Protein AF-A0A842YDP6-F1 (afdb_monomer)

Structure (mmCIF, N/CA/C/O backbone):
data_AF-A0A842YDP6-F1
#
_entry.id   AF-A0A842YDP6-F1
#
loop_
_atom_site.group_PDB
_atom_site.id
_atom_site.type_symbol
_atom_site.label_atom_id
_atom_site.label_alt_id
_atom_site.label_comp_id
_atom_site.label_asym_id
_atom_site.label_entity_id
_atom_site.label_seq_id
_atom_site.pdbx_PDB_ins_code
_atom_site.Cartn_x
_atom_site.Cartn_y
_atom_site.Cartn_z
_atom_site.occupancy
_atom_site.B_iso_or_equiv
_atom_site.auth_seq_id
_atom_site.auth_comp_id
_atom_site.auth_asym_id
_atom_site.auth_atom_id
_atom_site.pdbx_PDB_model_num
ATOM 1 N N . MET A 1 1 ? 10.412 18.719 -19.543 1.00 48.16 1 MET A N 1
ATOM 2 C CA . MET A 1 1 ? 9.881 17.455 -18.973 1.00 48.16 1 MET A CA 1
ATOM 3 C C . MET A 1 1 ? 9.733 16.463 -20.121 1.00 48.16 1 MET A C 1
ATOM 5 O O . MET A 1 1 ? 9.255 16.895 -21.157 1.00 48.16 1 MET A O 1
ATOM 9 N N . SER A 1 2 ? 10.177 15.206 -20.003 1.00 48.78 2 SER A N 1
ATOM 10 C CA . SER A 1 2 ? 10.096 14.240 -21.117 1.00 48.78 2 SER A CA 1
ATOM 11 C C . SER A 1 2 ? 8.653 13.786 -21.398 1.00 48.78 2 SER A C 1
ATOM 13 O O . SER A 1 2 ? 7.854 13.676 -20.469 1.00 48.78 2 SER A O 1
ATOM 15 N N . VAL A 1 3 ? 8.336 13.514 -22.668 1.00 51.34 3 VAL A N 1
ATOM 16 C CA . VAL A 1 3 ? 6.990 13.150 -23.165 1.00 51.34 3 VAL A CA 1
ATOM 17 C C . VAL A 1 3 ? 6.430 11.894 -22.473 1.00 51.34 3 VAL A C 1
ATOM 19 O O . VAL A 1 3 ? 5.307 11.921 -21.978 1.00 51.34 3 VAL A O 1
ATOM 22 N N . GLN A 1 4 ? 7.249 10.852 -22.285 1.00 54.50 4 GLN A N 1
ATOM 23 C CA . GLN A 1 4 ? 6.875 9.628 -21.547 1.00 54.50 4 GLN A CA 1
ATOM 24 C C . GLN A 1 4 ? 6.382 9.901 -20.116 1.00 54.50 4 GLN A C 1
ATOM 26 O O . GLN A 1 4 ? 5.479 9.238 -19.617 1.00 54.50 4 GLN A O 1
ATOM 31 N N . ASN A 1 5 ? 6.940 10.909 -19.441 1.00 57.28 5 ASN A N 1
ATOM 32 C CA . ASN A 1 5 ? 6.540 11.244 -18.074 1.00 57.28 5 ASN A CA 1
ATOM 33 C C . ASN A 1 5 ? 5.178 11.958 -18.005 1.00 57.28 5 ASN A C 1
ATOM 35 O O . ASN A 1 5 ? 4.548 11.972 -16.944 1.00 57.28 5 ASN A O 1
ATOM 39 N N . GLN A 1 6 ? 4.737 12.585 -19.099 1.00 62.81 6 GLN A N 1
ATOM 40 C CA . GLN A 1 6 ? 3.421 13.218 -19.186 1.00 62.81 6 GLN A CA 1
ATOM 41 C C . GLN A 1 6 ? 2.333 12.165 -19.412 1.00 62.81 6 GLN A C 1
ATOM 43 O O . GLN A 1 6 ? 1.339 12.180 -18.692 1.00 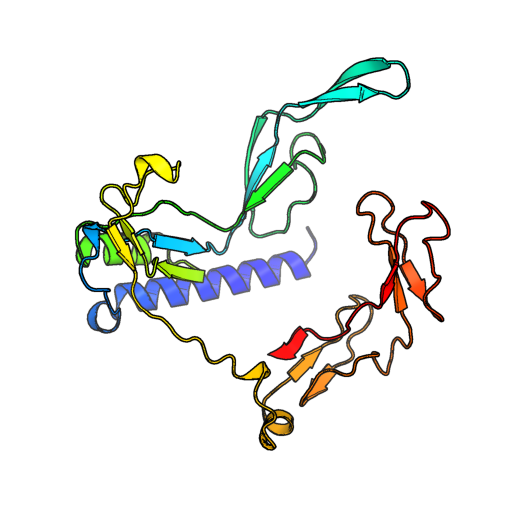62.81 6 GLN A O 1
ATOM 48 N N . GLU A 1 7 ? 2.566 11.199 -20.303 1.00 71.62 7 GLU A N 1
ATOM 49 C CA . GLU A 1 7 ? 1.623 10.108 -20.587 1.00 71.62 7 GLU A CA 1
ATOM 50 C C . GLU A 1 7 ? 1.310 9.261 -19.347 1.00 71.62 7 GLU A C 1
ATOM 52 O O . GLU A 1 7 ? 0.139 9.064 -19.021 1.00 71.62 7 GLU A O 1
ATOM 57 N N . THR A 1 8 ? 2.326 8.841 -18.585 1.00 75.06 8 THR A N 1
ATOM 58 C CA . THR A 1 8 ? 2.121 8.067 -17.347 1.00 75.06 8 THR A CA 1
ATOM 59 C C . THR A 1 8 ? 1.300 8.842 -16.317 1.00 75.06 8 THR A C 1
ATOM 61 O O . THR A 1 8 ? 0.393 8.291 -15.693 1.00 75.06 8 THR A O 1
ATOM 64 N N . THR A 1 9 ? 1.566 10.145 -16.168 1.00 80.25 9 THR A N 1
ATOM 65 C CA . THR A 1 9 ? 0.805 11.005 -15.249 1.00 80.25 9 THR A CA 1
ATOM 66 C C . THR A 1 9 ? -0.653 11.118 -15.700 1.00 80.2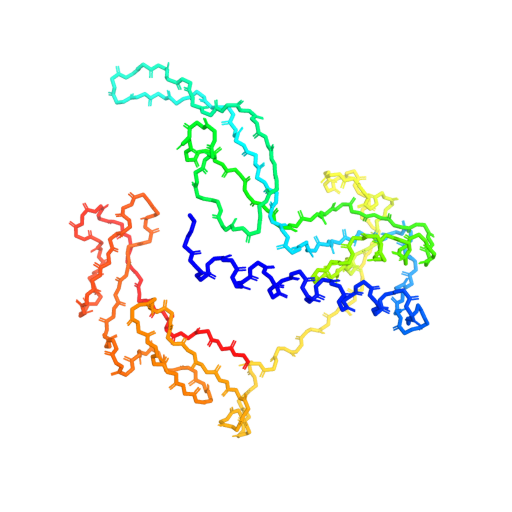5 9 THR A C 1
ATOM 68 O O . THR A 1 9 ? -1.563 11.009 -14.880 1.00 80.25 9 THR A O 1
ATOM 71 N N . THR A 1 10 ? -0.901 11.277 -17.002 1.00 84.69 10 THR A N 1
ATOM 72 C CA . THR A 1 10 ? -2.255 11.313 -17.566 1.00 84.69 10 THR A CA 1
ATOM 73 C C . THR A 1 10 ? -3.002 9.998 -17.341 1.00 84.69 10 THR A C 1
ATOM 75 O O . THR A 1 10 ? -4.170 10.028 -16.954 1.00 84.69 10 THR A O 1
ATOM 78 N N . THR A 1 11 ? -2.348 8.851 -17.530 1.00 88.00 11 THR A N 1
ATOM 79 C CA . THR A 1 11 ? -2.942 7.532 -17.265 1.00 88.00 11 THR A CA 1
ATOM 80 C C . THR A 1 11 ? -3.309 7.369 -15.793 1.00 88.00 11 THR A C 1
ATOM 82 O O . THR A 1 11 ? -4.444 7.006 -15.492 1.00 88.00 11 THR A O 1
ATOM 85 N N . ILE A 1 12 ? -2.408 7.724 -14.871 1.00 88.88 12 ILE A N 1
ATOM 86 C CA . ILE A 1 12 ? -2.679 7.695 -13.425 1.00 88.88 12 ILE A CA 1
ATOM 87 C C . ILE A 1 12 ? -3.887 8.572 -13.071 1.00 88.88 12 ILE A C 1
AT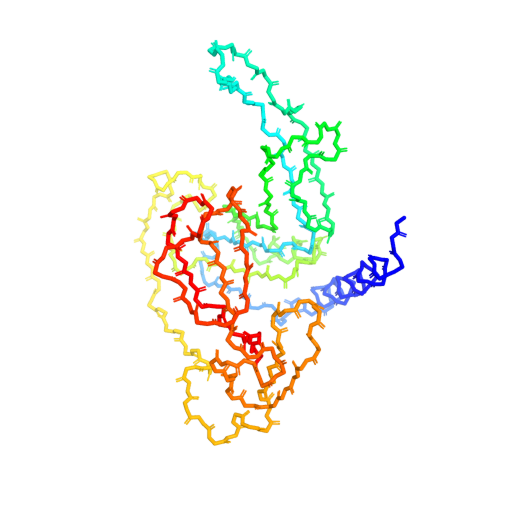OM 89 O O . ILE A 1 12 ? -4.760 8.148 -12.317 1.00 88.88 12 ILE A O 1
ATOM 93 N N . MET A 1 13 ? -3.985 9.775 -13.641 1.00 90.00 13 MET A N 1
ATOM 94 C CA . MET A 1 13 ? -5.127 10.661 -13.394 1.00 90.00 13 MET A CA 1
ATOM 95 C C . MET A 1 13 ? -6.441 10.074 -13.916 1.00 90.00 13 MET A C 1
ATOM 97 O O . MET A 1 13 ? -7.457 10.157 -13.230 1.00 90.00 13 MET A O 1
ATOM 101 N N . LYS A 1 14 ? -6.430 9.442 -15.098 1.00 93.75 14 LYS A N 1
ATOM 102 C CA . LYS A 1 14 ? -7.604 8.737 -15.632 1.00 93.75 14 LYS A CA 1
ATOM 103 C C . LY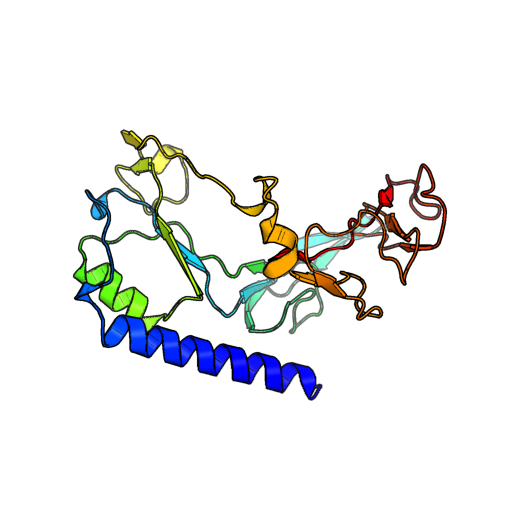S A 1 14 ? -8.027 7.591 -14.713 1.00 93.75 14 LYS A C 1
ATOM 105 O O . LYS A 1 14 ? -9.204 7.501 -14.379 1.00 93.75 14 LYS A O 1
ATOM 110 N N . LEU A 1 15 ? -7.085 6.763 -14.261 1.00 94.56 15 LEU A N 1
ATOM 111 C CA . LEU A 1 15 ? -7.365 5.673 -13.321 1.00 94.56 15 LEU A CA 1
ATOM 112 C C . LEU A 1 15 ? -7.933 6.202 -12.001 1.00 94.56 15 LEU A C 1
ATOM 114 O O . LEU A 1 15 ? -8.958 5.716 -11.532 1.00 94.56 15 LEU A O 1
ATOM 118 N N . ARG A 1 16 ? -7.348 7.267 -11.448 1.00 94.69 16 ARG A N 1
ATOM 119 C CA . ARG A 1 16 ? -7.864 7.913 -10.238 1.00 94.69 16 ARG A CA 1
ATOM 120 C C . ARG A 1 16 ? -9.299 8.421 -10.411 1.00 94.69 16 ARG A C 1
ATOM 122 O O . ARG A 1 16 ? -10.102 8.273 -9.494 1.00 94.69 16 ARG A O 1
ATOM 129 N N . LEU A 1 17 ? -9.642 8.986 -11.571 1.00 95.31 17 LEU A N 1
ATOM 130 C CA . LEU A 1 17 ? -11.018 9.393 -11.884 1.00 95.31 17 LEU A CA 1
ATOM 131 C C . LEU A 1 17 ? -11.970 8.192 -11.960 1.00 95.31 17 LEU A C 1
ATOM 133 O O . LEU A 1 17 ? -13.085 8.272 -11.448 1.00 95.31 17 LEU A O 1
ATOM 137 N N . LEU A 1 18 ? -11.532 7.073 -12.545 1.00 96.75 18 LEU A N 1
ATOM 138 C CA . LEU A 1 18 ? -12.315 5.833 -12.560 1.00 96.75 18 LEU A CA 1
ATOM 139 C C . LEU A 1 18 ? -12.565 5.310 -11.139 1.00 96.75 18 LEU A C 1
ATOM 141 O O . LEU A 1 18 ? -13.691 4.945 -10.816 1.00 96.75 18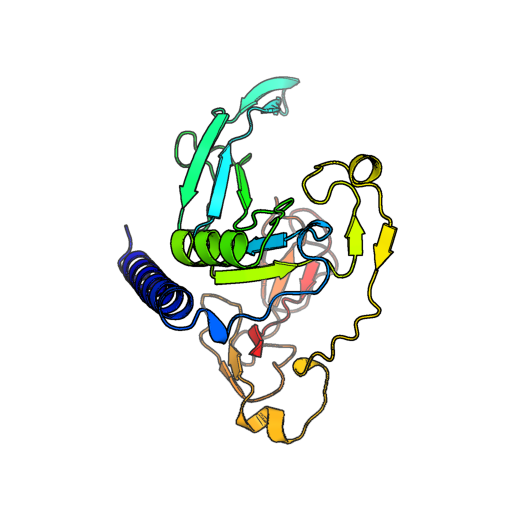 LEU A O 1
ATOM 145 N N . PHE A 1 19 ? -11.555 5.348 -10.267 1.00 96.94 19 PHE A N 1
ATOM 146 C CA . PHE A 1 19 ? -11.690 4.941 -8.866 1.00 96.94 19 PHE A CA 1
ATOM 147 C C . PHE A 1 19 ? -12.608 5.886 -8.086 1.00 96.94 19 PHE A C 1
ATOM 149 O O . PHE A 1 19 ? -13.448 5.431 -7.314 1.00 96.94 19 PHE A O 1
ATOM 156 N N . HIS A 1 20 ? -12.501 7.197 -8.314 1.00 96.50 20 HIS A N 1
ATOM 157 C CA . HIS A 1 20 ? -13.415 8.178 -7.728 1.00 96.50 20 HIS A CA 1
ATOM 158 C C . HIS A 1 20 ? -14.868 7.872 -8.105 1.00 96.50 20 HIS A C 1
ATOM 160 O O . HIS A 1 20 ? -15.731 7.796 -7.230 1.00 96.50 20 HIS A O 1
ATOM 166 N N . LYS A 1 21 ? -15.119 7.631 -9.398 1.00 97.12 21 LYS A N 1
ATOM 167 C CA . LYS A 1 21 ? -16.433 7.235 -9.907 1.00 97.12 21 LYS A CA 1
ATOM 168 C C . LYS A 1 21 ? -16.912 5.940 -9.250 1.00 97.12 21 LYS A C 1
ATOM 170 O O . LYS A 1 21 ? -18.036 5.893 -8.764 1.00 97.12 21 LYS A O 1
ATOM 175 N N . TYR A 1 22 ? -16.047 4.928 -9.161 1.00 96.88 22 TYR A N 1
ATOM 176 C CA . TYR A 1 22 ? -16.364 3.657 -8.513 1.00 96.88 22 TYR A CA 1
ATOM 177 C C . TYR A 1 22 ? -16.824 3.844 -7.060 1.00 96.88 22 TYR A C 1
ATOM 179 O O . TYR A 1 22 ? -17.928 3.417 -6.724 1.00 96.88 22 TYR A O 1
ATOM 187 N N . TYR A 1 23 ? -16.035 4.535 -6.228 1.00 96.12 23 TYR A N 1
ATOM 188 C CA . TYR A 1 23 ? -16.380 4.772 -4.821 1.00 96.12 23 TYR A CA 1
ATOM 189 C C . TYR A 1 23 ? -17.639 5.635 -4.647 1.00 96.12 23 TYR A C 1
ATOM 191 O O . TYR A 1 23 ? -18.393 5.418 -3.699 1.00 96.12 23 TYR A O 1
ATOM 199 N N . SER A 1 24 ? -17.885 6.583 -5.557 1.00 95.69 24 SER A N 1
ATOM 200 C CA . SER A 1 24 ? -19.062 7.457 -5.510 1.00 95.69 24 SER A CA 1
ATOM 201 C C . SER A 1 24 ? -20.349 6.747 -5.935 1.00 95.69 24 SER A C 1
ATOM 203 O O . SER A 1 24 ? -21.399 6.971 -5.336 1.00 95.69 24 SER A O 1
ATOM 205 N N . GLU A 1 25 ? -20.298 5.932 -6.989 1.00 97.31 25 GLU A N 1
ATOM 206 C CA . GLU A 1 25 ? -21.488 5.331 -7.604 1.00 97.31 25 GLU A CA 1
ATOM 207 C C . GLU A 1 25 ? -21.828 3.953 -7.025 1.00 97.31 25 GLU A C 1
ATOM 209 O O . GLU A 1 25 ? -22.982 3.532 -7.084 1.00 97.31 25 GLU A O 1
ATOM 214 N N . ASN A 1 26 ? -20.858 3.265 -6.411 1.00 96.62 26 ASN A N 1
ATOM 215 C CA . ASN A 1 26 ? -21.025 1.902 -5.899 1.00 96.62 26 ASN A CA 1
ATOM 216 C C . ASN A 1 26 ? -20.784 1.780 -4.377 1.00 96.62 26 ASN A C 1
ATOM 218 O O . ASN A 1 26 ? -20.144 0.834 -3.928 1.00 96.62 26 ASN A O 1
ATOM 222 N N . PRO A 1 27 ? -21.323 2.661 -3.510 1.00 93.75 27 PRO A N 1
ATOM 223 C CA . PRO A 1 27 ? -21.050 2.607 -2.066 1.00 93.75 27 PRO A CA 1
ATOM 224 C C . PRO A 1 27 ? -21.540 1.311 -1.394 1.00 93.75 27 PRO A C 1
ATOM 226 O O . PRO A 1 27 ? -21.076 0.936 -0.313 1.00 93.75 27 PRO A O 1
ATOM 229 N N . LYS A 1 28 ? -22.497 0.616 -2.022 1.00 94.00 28 LYS A N 1
ATOM 230 C CA . LYS A 1 28 ? -23.027 -0.662 -1.537 1.00 94.00 28 LYS A CA 1
ATOM 231 C C . LYS A 1 28 ? -22.075 -1.836 -1.781 1.00 94.00 28 LYS A C 1
ATOM 233 O O . LYS A 1 28 ? -22.138 -2.775 -0.999 1.00 94.00 28 LYS A O 1
ATOM 238 N N . SER A 1 29 ? -21.210 -1.779 -2.800 1.00 93.75 29 SER A N 1
ATOM 239 C CA . SER A 1 29 ? -20.235 -2.846 -3.081 1.00 93.75 29 SER A CA 1
ATOM 240 C C . SER A 1 29 ? -18.996 -2.771 -2.190 1.00 93.75 29 SER A C 1
ATOM 242 O O . SER A 1 29 ? -18.232 -3.728 -2.132 1.00 93.75 29 SER A O 1
ATOM 244 N N . ILE A 1 30 ? -18.786 -1.648 -1.496 1.00 93.75 30 ILE A N 1
ATOM 245 C CA . ILE A 1 30 ? -17.680 -1.502 -0.552 1.00 93.75 30 ILE A CA 1
ATOM 246 C C . ILE A 1 30 ? -18.015 -2.262 0.728 1.00 93.75 30 ILE A C 1
ATOM 248 O O . ILE A 1 30 ? -18.896 -1.856 1.505 1.00 93.75 30 ILE A O 1
ATOM 252 N N . ASP A 1 31 ? -17.292 -3.360 0.921 1.00 93.31 31 ASP A N 1
ATOM 253 C CA . ASP A 1 31 ? -17.316 -4.121 2.157 1.00 93.31 31 ASP A CA 1
ATOM 254 C C . ASP A 1 31 ? -16.652 -3.333 3.292 1.00 93.31 31 ASP A C 1
ATOM 256 O O . ASP A 1 31 ? -15.736 -2.532 3.081 1.00 93.31 31 ASP A O 1
ATOM 260 N N . VAL A 1 32 ? -17.166 -3.521 4.503 1.00 93.94 32 VAL A N 1
ATOM 261 C CA . VAL A 1 32 ? -16.681 -2.835 5.696 1.00 93.94 32 VAL A CA 1
ATOM 262 C C . VAL A 1 32 ? -16.427 -3.867 6.776 1.00 93.94 32 VAL A C 1
ATOM 264 O O . VAL A 1 32 ? -17.363 -4.565 7.171 1.00 93.94 32 VAL A O 1
ATOM 267 N N . PRO A 1 33 ? -15.198 -3.932 7.312 1.00 94.75 33 PRO A N 1
ATOM 268 C CA . PRO A 1 33 ? -14.881 -4.930 8.309 1.00 94.75 33 PRO A CA 1
ATOM 269 C C . PRO A 1 33 ? -15.693 -4.701 9.584 1.00 94.75 33 PRO A C 1
ATOM 271 O O . PRO A 1 33 ? -15.993 -3.566 9.979 1.00 94.75 33 PRO A O 1
ATOM 274 N N . GLN A 1 34 ? -15.995 -5.797 10.278 1.00 93.38 34 GLN A N 1
ATOM 275 C CA . GLN A 1 34 ? -16.592 -5.717 11.604 1.00 93.38 34 GLN A CA 1
ATOM 276 C C . GLN A 1 34 ? -15.693 -4.919 12.554 1.00 93.38 34 GLN A C 1
ATOM 278 O O . GLN A 1 34 ? -14.461 -4.942 12.446 1.00 93.38 34 GLN A O 1
ATOM 283 N N . GLN A 1 35 ? -16.329 -4.229 13.505 1.00 95.69 35 GLN A N 1
ATOM 284 C CA . GLN A 1 35 ? -15.655 -3.397 14.505 1.00 95.69 35 GLN A CA 1
ATOM 285 C C . GLN A 1 35 ? -14.728 -2.335 13.884 1.00 95.69 35 GLN A C 1
ATOM 287 O O . GLN A 1 35 ? -13.645 -2.076 14.401 1.00 95.69 35 GLN A O 1
ATOM 292 N N . ILE A 1 36 ? -15.161 -1.693 12.789 1.00 97.38 36 ILE A N 1
ATOM 293 C CA . ILE A 1 36 ? -14.387 -0.686 12.035 1.00 97.38 36 ILE A CA 1
ATOM 294 C C . ILE A 1 36 ? -13.657 0.346 12.918 1.00 97.38 36 ILE A C 1
ATOM 296 O O . ILE A 1 36 ? -12.512 0.694 12.641 1.00 97.38 36 ILE A O 1
ATOM 300 N N . HIS A 1 37 ? -14.284 0.778 14.015 1.00 97.75 37 HIS A N 1
ATOM 301 C CA . HIS A 1 37 ? -13.750 1.780 14.941 1.00 97.75 37 HIS A CA 1
ATOM 302 C C . HIS A 1 37 ? -12.524 1.320 15.744 1.00 97.75 37 HIS A C 1
ATOM 304 O O . HIS A 1 37 ? -11.845 2.162 16.322 1.00 97.75 37 HIS A O 1
ATOM 310 N N . THR A 1 38 ? -12.230 0.020 15.763 1.00 98.06 38 THR A N 1
ATOM 311 C CA . THR A 1 38 ? -11.058 -0.575 16.431 1.00 98.06 38 THR A CA 1
ATOM 312 C C . THR A 1 38 ? -9.945 -0.950 15.450 1.00 98.06 38 THR A C 1
ATOM 314 O O . THR A 1 38 ? -8.912 -1.476 15.856 1.00 98.06 38 THR A O 1
ATOM 317 N N . ARG A 1 39 ? -10.126 -0.703 14.146 1.00 98.00 39 ARG A N 1
ATOM 318 C CA . ARG A 1 39 ? -9.165 -1.116 13.116 1.00 98.00 39 ARG A CA 1
ATOM 319 C C . ARG A 1 39 ? -8.310 0.037 12.629 1.00 98.00 39 ARG A C 1
ATOM 321 O O . ARG A 1 39 ? -8.803 1.137 12.379 1.00 98.00 39 ARG A O 1
ATOM 328 N N . GLU A 1 40 ? -7.025 -0.246 12.440 1.00 98.25 40 GLU A N 1
ATOM 329 C CA . GLU A 1 40 ? -6.133 0.639 11.698 1.00 98.25 40 GLU A CA 1
ATOM 330 C C . GLU A 1 40 ? -6.380 0.437 10.205 1.00 98.25 40 GLU A C 1
ATOM 332 O O . GLU A 1 40 ? -6.387 -0.689 9.717 1.00 98.25 40 GLU A O 1
ATOM 337 N N . PHE A 1 41 ? -6.505 1.528 9.464 1.00 98.31 41 PHE A N 1
ATOM 338 C CA . PHE A 1 41 ? -6.501 1.528 8.011 1.00 98.31 41 PHE A CA 1
ATOM 339 C C . PHE A 1 41 ? -5.181 2.080 7.477 1.00 98.31 41 PHE A C 1
ATOM 341 O O . PHE A 1 41 ? -4.580 3.006 8.038 1.00 98.31 41 PHE A O 1
ATOM 348 N N . ALA A 1 42 ? -4.759 1.526 6.347 1.00 97.94 42 ALA A N 1
ATOM 349 C CA . ALA A 1 42 ? -3.660 2.032 5.547 1.00 97.94 42 ALA A CA 1
ATOM 350 C C . ALA A 1 42 ? -4.151 2.300 4.126 1.00 97.94 42 ALA A C 1
ATOM 352 O O . ALA A 1 42 ? -4.888 1.513 3.537 1.00 97.94 42 ALA A O 1
ATOM 353 N N . ILE A 1 43 ? -3.744 3.436 3.576 1.00 96.81 43 ILE A N 1
ATOM 354 C CA . ILE A 1 43 ? -4.112 3.868 2.235 1.00 96.81 43 ILE A CA 1
ATOM 355 C C . ILE A 1 43 ? -2.843 4.101 1.433 1.00 96.81 43 ILE A C 1
ATOM 357 O O . ILE A 1 43 ? -1.942 4.812 1.882 1.00 96.81 43 ILE A O 1
ATOM 361 N N . GLN A 1 44 ? -2.809 3.557 0.222 1.00 96.94 44 GLN A N 1
ATOM 362 C CA . GLN A 1 44 ? -1.802 3.888 -0.770 1.00 96.94 44 GLN A CA 1
ATOM 363 C C . GLN A 1 44 ? -2.380 4.905 -1.759 1.00 96.94 44 GLN A C 1
ATOM 365 O O . GLN A 1 44 ? -3.373 4.645 -2.443 1.00 96.94 44 GLN A O 1
ATOM 370 N N . ALA A 1 45 ? -1.775 6.087 -1.819 1.00 93.88 45 ALA A N 1
ATOM 371 C CA . ALA A 1 45 ? -2.115 7.116 -2.792 1.00 93.88 45 ALA A CA 1
ATOM 372 C C . ALA A 1 45 ? -1.422 6.862 -4.141 1.00 93.88 45 ALA A C 1
ATOM 374 O O . ALA A 1 45 ? -0.410 6.167 -4.213 1.00 93.88 45 ALA A O 1
ATOM 375 N N . TRP A 1 46 ? -1.954 7.476 -5.199 1.00 93.62 46 TRP A N 1
ATOM 376 C CA . TRP A 1 46 ? -1.343 7.474 -6.532 1.00 93.62 46 TRP A CA 1
ATOM 377 C C . TRP A 1 46 ? -0.064 8.314 -6.578 1.00 93.62 46 TRP A C 1
ATOM 379 O O . TRP A 1 46 ? 0.898 7.967 -7.258 1.00 93.62 46 TRP A O 1
ATOM 389 N N . GLU A 1 47 ? -0.052 9.434 -5.853 1.00 92.69 47 GLU A N 1
ATOM 390 C CA . GLU A 1 47 ? 1.128 10.268 -5.677 1.00 92.69 47 GLU A CA 1
ATOM 391 C C . GLU A 1 47 ? 1.925 9.906 -4.416 1.00 92.69 47 GLU A C 1
ATOM 393 O O . GLU A 1 47 ? 1.377 9.561 -3.369 1.00 92.69 47 GLU A O 1
ATOM 398 N N . SER A 1 48 ? 3.245 10.054 -4.494 1.00 92.62 48 SER A N 1
ATOM 399 C CA . SER A 1 48 ? 4.135 9.949 -3.343 1.00 92.62 48 SER A CA 1
ATOM 400 C C . SER A 1 48 ? 4.249 11.284 -2.615 1.00 92.62 48 SER A C 1
ATOM 402 O O . SER A 1 48 ? 4.426 12.332 -3.237 1.00 92.62 48 SER A O 1
ATOM 404 N N . ASN A 1 49 ? 4.222 11.245 -1.288 1.00 93.38 49 ASN A N 1
ATOM 405 C CA . ASN A 1 49 ? 4.636 12.357 -0.444 1.00 93.38 49 ASN A CA 1
ATOM 406 C C . ASN A 1 49 ? 6.150 12.287 -0.253 1.00 93.38 49 ASN A C 1
ATOM 408 O O . ASN A 1 49 ? 6.687 11.219 0.044 1.00 93.38 49 ASN A O 1
ATOM 412 N N . TRP A 1 50 ? 6.834 13.416 -0.388 1.00 94.81 50 TRP A N 1
ATOM 413 C CA . TRP A 1 50 ? 8.262 13.528 -0.126 1.00 94.81 50 TRP A CA 1
ATOM 414 C C . TRP A 1 50 ? 8.524 14.572 0.958 1.00 94.81 50 TRP A C 1
ATOM 416 O O . TRP A 1 50 ? 7.844 15.595 1.033 1.00 94.81 50 TRP A O 1
ATOM 426 N N . ARG A 1 51 ? 9.523 14.322 1.805 1.00 94.94 51 ARG A N 1
ATOM 427 C CA . ARG A 1 51 ? 10.011 15.264 2.819 1.00 94.94 51 ARG A CA 1
ATOM 428 C C . ARG A 1 51 ? 11.528 15.284 2.807 1.00 94.94 51 ARG A C 1
ATOM 430 O O . ARG A 1 51 ? 12.164 14.257 3.032 1.00 94.94 51 ARG A O 1
ATOM 437 N N . CYS A 1 52 ? 12.101 16.457 2.577 1.00 94.69 52 CYS A N 1
ATOM 438 C CA . CYS A 1 52 ? 13.534 16.673 2.665 1.00 94.69 52 CYS A CA 1
ATOM 439 C C . CYS A 1 52 ? 13.926 16.876 4.131 1.00 94.69 52 CYS A C 1
ATOM 441 O O . CYS A 1 52 ? 13.524 17.859 4.754 1.00 94.69 52 CYS A O 1
ATOM 443 N N . ARG A 1 53 ? 14.672 15.930 4.706 1.00 91.06 53 ARG A N 1
ATOM 444 C CA . ARG A 1 53 ? 15.094 15.998 6.108 1.00 91.06 53 ARG A CA 1
ATOM 445 C C . ARG A 1 53 ? 16.288 16.933 6.231 1.00 91.06 53 ARG A C 1
ATOM 447 O O . ARG A 1 53 ? 17.225 16.829 5.449 1.00 91.06 53 ARG A O 1
ATOM 454 N N . GLN A 1 54 ? 16.251 17.821 7.218 1.00 91.06 54 GLN A N 1
ATOM 455 C CA . GLN A 1 54 ? 17.432 18.585 7.606 1.00 91.06 54 GLN A CA 1
ATOM 456 C C . GLN A 1 54 ? 18.334 17.675 8.433 1.00 91.06 54 GLN A C 1
ATOM 458 O O . GLN A 1 54 ? 17.901 17.123 9.445 1.00 91.06 54 GLN A O 1
ATOM 463 N N . GLN A 1 55 ? 19.559 17.476 7.968 1.00 84.75 55 GLN A N 1
ATOM 464 C CA . GLN A 1 55 ? 20.543 16.617 8.608 1.00 84.75 55 GLN A CA 1
ATOM 465 C C . GLN A 1 55 ? 21.886 17.326 8.655 1.00 84.75 55 GLN A C 1
ATOM 467 O O . GLN A 1 55 ? 22.299 17.954 7.684 1.00 84.75 55 GLN A O 1
ATOM 472 N N . THR A 1 56 ? 22.583 17.185 9.774 1.00 83.94 56 THR A N 1
ATOM 473 C CA . THR A 1 56 ? 23.974 17.614 9.895 1.00 83.94 56 THR A CA 1
ATOM 474 C C . THR A 1 56 ? 24.852 16.406 9.615 1.00 83.94 56 THR A C 1
ATOM 476 O O . THR A 1 56 ? 24.842 15.452 10.390 1.00 83.94 56 THR A O 1
ATOM 479 N N . ILE A 1 57 ? 25.568 16.435 8.498 1.00 79.25 57 ILE A N 1
ATOM 480 C CA . ILE A 1 57 ? 26.513 15.397 8.085 1.00 79.25 57 ILE A CA 1
ATOM 481 C C . ILE A 1 57 ? 27.919 15.908 8.386 1.00 79.25 57 ILE A C 1
ATOM 483 O O . ILE A 1 57 ? 28.182 17.098 8.239 1.00 79.25 57 ILE A O 1
ATOM 487 N N . THR A 1 58 ? 28.818 15.036 8.819 1.00 81.12 58 THR A N 1
ATOM 488 C CA . THR A 1 58 ? 30.239 15.374 8.935 1.00 81.12 58 THR A CA 1
ATOM 489 C C . THR A 1 58 ? 30.932 14.990 7.630 1.00 81.12 58 THR A C 1
ATOM 491 O O . THR A 1 58 ? 30.757 13.859 7.181 1.00 81.12 58 THR A O 1
ATOM 494 N N . ASP A 1 59 ? 31.663 15.911 7.005 1.00 79.06 59 ASP A N 1
ATOM 495 C CA . ASP A 1 59 ? 32.475 15.608 5.823 1.00 79.06 59 ASP A CA 1
ATOM 496 C C . ASP A 1 59 ? 33.754 14.831 6.183 1.00 79.06 59 ASP A C 1
ATOM 498 O O . ASP A 1 59 ? 34.109 14.687 7.356 1.00 79.06 59 ASP A O 1
ATOM 502 N N . ASP A 1 60 ? 34.474 14.352 5.165 1.00 77.75 60 ASP A N 1
ATOM 503 C CA . ASP A 1 60 ? 35.729 13.602 5.330 1.00 77.75 60 ASP A CA 1
ATOM 504 C C . ASP A 1 60 ? 36.841 14.421 6.018 1.00 77.75 60 ASP A C 1
ATOM 506 O O . ASP A 1 60 ? 37.830 13.865 6.492 1.00 77.75 60 ASP A O 1
ATOM 510 N N . SER A 1 61 ? 36.679 15.747 6.091 1.00 82.94 61 SER A N 1
ATOM 511 C CA . SER A 1 61 ? 37.586 16.678 6.773 1.00 82.94 61 SER A CA 1
ATOM 512 C C . SER A 1 61 ? 37.162 16.977 8.219 1.00 82.94 61 SER A C 1
ATOM 514 O O . SER A 1 61 ? 37.836 17.741 8.909 1.00 82.94 61 SER A O 1
ATOM 516 N N . GLY A 1 62 ? 36.066 16.382 8.703 1.00 79.44 62 GLY A N 1
ATOM 517 C CA . GLY A 1 62 ? 35.537 16.587 10.050 1.00 79.44 62 GLY A CA 1
ATOM 518 C C . GLY A 1 62 ? 34.605 17.797 10.205 1.00 79.44 62 GLY A C 1
ATOM 519 O O . GLY A 1 62 ? 34.149 18.069 11.320 1.00 79.44 62 GLY A O 1
ATOM 520 N N . ASN A 1 63 ? 34.279 18.522 9.130 1.00 83.19 63 ASN A N 1
ATOM 521 C CA . ASN A 1 63 ? 33.380 19.672 9.186 1.00 83.19 63 ASN A CA 1
ATOM 522 C C . ASN A 1 63 ? 31.917 19.237 9.172 1.00 83.19 63 ASN A C 1
ATOM 524 O O . ASN A 1 63 ? 31.504 18.360 8.419 1.00 83.19 63 ASN A O 1
ATOM 528 N N . LYS A 1 64 ? 31.092 19.920 9.967 1.00 82.88 64 LYS A N 1
ATOM 529 C CA . LYS A 1 64 ? 29.643 19.707 9.994 1.00 82.88 64 LYS A CA 1
ATOM 530 C C . LYS A 1 64 ? 28.968 20.489 8.867 1.00 82.88 64 LYS A C 1
ATOM 532 O O . LYS A 1 64 ? 28.846 21.708 8.946 1.00 82.88 64 LYS A O 1
ATOM 537 N N . ILE A 1 65 ? 28.472 19.783 7.861 1.00 82.25 65 ILE A N 1
ATOM 538 C CA . ILE A 1 65 ? 27.679 20.316 6.754 1.00 82.25 65 ILE A CA 1
ATOM 539 C C . ILE A 1 65 ? 26.197 20.078 7.046 1.00 82.25 65 ILE A C 1
ATOM 541 O O . ILE A 1 65 ? 25.762 18.949 7.270 1.00 82.25 65 ILE A O 1
ATOM 545 N N . GLN A 1 66 ? 25.388 21.136 7.013 1.00 81.12 66 GLN A N 1
ATOM 546 C CA . GLN A 1 66 ? 23.935 20.976 7.000 1.00 81.12 66 GLN A CA 1
ATOM 547 C C . GLN A 1 66 ? 23.457 20.640 5.590 1.00 81.12 66 GLN A C 1
ATOM 549 O O . GLN A 1 66 ? 23.775 21.327 4.623 1.00 81.12 66 GLN A O 1
ATOM 554 N N . THR A 1 67 ? 22.653 19.592 5.480 1.00 83.50 67 THR A N 1
ATOM 555 C CA . THR A 1 67 ? 22.039 19.148 4.233 1.00 83.50 67 THR A CA 1
ATOM 556 C C . THR A 1 67 ? 20.527 19.069 4.385 1.00 83.50 67 THR A C 1
ATOM 558 O O . THR A 1 67 ? 19.999 18.809 5.466 1.00 83.50 67 THR A O 1
ATOM 561 N N . GLY A 1 68 ? 19.824 19.286 3.274 1.00 87.56 68 GLY A N 1
ATOM 562 C CA . GLY A 1 68 ? 18.366 19.274 3.220 1.00 87.56 68 GLY A CA 1
ATOM 563 C C . GLY A 1 68 ? 17.704 20.593 3.628 1.00 87.56 68 GLY A C 1
ATOM 564 O O . GLY A 1 68 ? 18.253 21.390 4.379 1.00 87.56 68 GLY A O 1
ATOM 565 N N . CYS A 1 69 ? 16.510 20.850 3.087 1.00 91.94 69 CYS A N 1
ATOM 566 C CA . CYS A 1 69 ? 15.821 22.141 3.206 1.00 91.94 69 CYS A CA 1
ATOM 567 C C . CYS A 1 69 ? 14.563 22.116 4.090 1.00 91.94 69 CYS A C 1
ATOM 569 O O . CYS A 1 69 ? 13.885 23.130 4.204 1.00 91.94 69 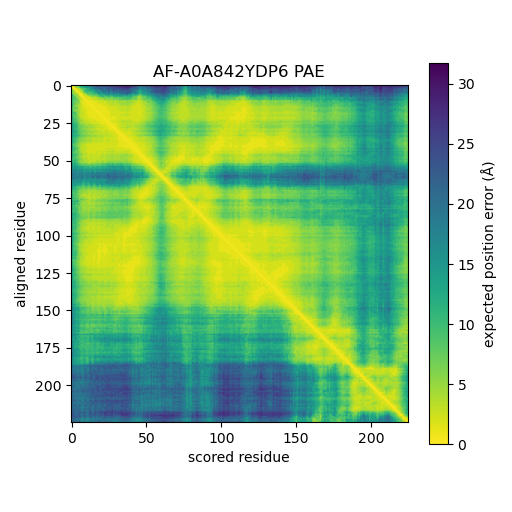CYS A O 1
ATOM 571 N N . GLY A 1 70 ? 14.189 20.965 4.659 1.00 92.19 70 GLY A N 1
ATOM 572 C CA . GLY A 1 70 ? 12.997 20.827 5.510 1.00 92.19 70 GLY A CA 1
ATOM 573 C C . GLY A 1 70 ? 11.661 20.808 4.756 1.00 92.19 70 GLY A C 1
ATOM 574 O O . GLY A 1 70 ? 10.628 20.485 5.342 1.00 92.19 70 GLY A O 1
ATOM 575 N N . GLN A 1 71 ? 11.666 21.126 3.460 1.00 94.06 71 GLN A N 1
ATOM 576 C CA . GLN A 1 71 ? 10.454 21.221 2.652 1.00 94.06 71 GLN A CA 1
ATOM 577 C C . GLN A 1 71 ? 9.853 19.845 2.351 1.00 94.06 71 GLN A C 1
ATOM 579 O O . GLN A 1 71 ? 10.523 18.809 2.402 1.00 94.06 71 GLN A O 1
ATOM 584 N N . SER A 1 72 ? 8.564 19.846 2.029 1.00 95.00 72 SER A N 1
ATOM 585 C CA . SER A 1 72 ? 7.811 18.649 1.671 1.00 95.00 72 SER A CA 1
ATOM 586 C C . SER A 1 72 ? 6.829 18.946 0.548 1.00 95.00 72 SER A C 1
ATOM 588 O O . SER A 1 72 ? 6.523 20.106 0.270 1.00 95.00 72 SER A O 1
ATOM 590 N N . GLY A 1 73 ? 6.341 17.898 -0.100 1.00 93.94 73 GLY A N 1
ATOM 591 C CA . GLY A 1 73 ? 5.370 18.023 -1.171 1.00 93.94 73 GLY A CA 1
ATOM 592 C C . GLY A 1 73 ? 4.883 16.673 -1.668 1.00 93.94 73 GLY A C 1
ATOM 593 O O . GLY A 1 73 ? 5.157 15.630 -1.075 1.00 93.94 73 GLY A O 1
ATOM 594 N N . LYS A 1 74 ? 4.157 16.708 -2.783 1.00 92.56 74 LYS A N 1
ATOM 595 C CA . LYS A 1 74 ? 3.621 15.535 -3.474 1.00 92.56 74 LYS A CA 1
ATOM 596 C C . LYS A 1 74 ? 4.214 15.420 -4.872 1.00 92.56 74 LYS A C 1
ATOM 598 O O . LYS A 1 74 ? 4.523 16.434 -5.494 1.00 92.56 74 LYS A O 1
ATOM 603 N N . SER A 1 75 ? 4.370 14.200 -5.368 1.00 91.19 75 SER A N 1
ATOM 604 C CA . SER A 1 75 ? 4.864 13.927 -6.716 1.00 91.19 75 SER A CA 1
ATOM 605 C C . SER A 1 75 ? 4.289 12.620 -7.253 1.00 91.19 75 SER A C 1
ATOM 607 O O . SER A 1 75 ? 4.316 11.600 -6.573 1.00 91.19 75 SER A O 1
ATOM 609 N N . PHE A 1 76 ? 3.826 12.634 -8.503 1.00 87.44 76 PHE A N 1
ATOM 610 C CA . PHE A 1 76 ? 3.495 11.414 -9.256 1.00 87.44 76 PHE A CA 1
ATOM 611 C C . PHE A 1 76 ? 4.742 10.697 -9.787 1.00 87.44 76 PHE A C 1
ATOM 613 O O . PHE A 1 76 ? 4.669 9.564 -10.246 1.00 87.44 76 PHE A O 1
ATOM 620 N N . LYS A 1 77 ? 5.897 11.366 -9.737 1.00 85.44 77 LYS A N 1
ATOM 621 C CA . LYS A 1 77 ? 7.190 10.825 -10.155 1.00 85.44 77 LYS A CA 1
ATOM 622 C C . LYS A 1 77 ? 7.970 10.348 -8.943 1.00 85.44 77 LYS A C 1
ATOM 624 O O . LYS A 1 77 ? 7.892 10.977 -7.884 1.00 85.44 77 LYS A O 1
ATOM 629 N N . SER A 1 78 ? 8.772 9.307 -9.139 1.00 82.81 78 SER A N 1
ATOM 630 C CA . SER A 1 78 ? 9.749 8.878 -8.141 1.00 82.81 78 SER A CA 1
ATOM 631 C C . SER A 1 78 ? 10.739 10.011 -7.858 1.00 82.81 78 SER A C 1
ATOM 633 O O . SER A 1 78 ? 11.266 10.632 -8.782 1.00 82.81 78 SER A O 1
ATOM 635 N N . ILE A 1 79 ? 10.947 10.306 -6.576 1.00 87.56 79 ILE A N 1
ATOM 636 C CA . ILE A 1 79 ? 11.846 11.356 -6.101 1.00 87.56 79 ILE A CA 1
ATOM 637 C C . ILE A 1 79 ? 13.041 10.676 -5.435 1.00 87.56 79 ILE A C 1
ATOM 639 O O . ILE A 1 79 ? 12.889 10.031 -4.404 1.00 87.56 79 ILE A O 1
ATOM 643 N N . THR A 1 80 ? 14.230 10.832 -6.010 1.00 87.69 80 THR A N 1
ATOM 644 C CA . THR A 1 80 ? 15.494 10.333 -5.433 1.00 87.69 80 THR A CA 1
ATOM 645 C C . THR A 1 80 ? 16.309 11.442 -4.764 1.00 87.69 80 THR A C 1
ATOM 647 O O . THR A 1 80 ? 17.197 11.169 -3.961 1.00 87.69 80 THR A O 1
ATOM 650 N N . GLN A 1 81 ? 16.000 12.705 -5.071 1.00 91.88 81 GLN A N 1
ATOM 651 C CA . GLN A 1 81 ? 16.643 13.902 -4.528 1.00 91.88 81 GLN A CA 1
ATOM 652 C C . GLN A 1 81 ? 15.609 15.004 -4.313 1.00 91.88 81 GLN A C 1
ATOM 654 O O . GLN A 1 81 ? 14.631 15.102 -5.053 1.00 91.88 81 GLN A O 1
ATOM 659 N N . CYS A 1 82 ? 15.827 15.860 -3.316 1.00 91.50 82 CYS A N 1
ATOM 660 C CA . CYS A 1 82 ? 14.947 16.990 -3.051 1.00 91.50 82 CYS A CA 1
ATOM 661 C C . CYS A 1 82 ? 14.867 17.918 -4.278 1.00 91.50 82 CYS A C 1
ATOM 663 O O . CYS A 1 82 ? 15.904 18.431 -4.701 1.00 91.50 82 CYS A O 1
ATOM 665 N N . PRO A 1 83 ? 13.669 18.225 -4.804 1.00 91.12 83 PRO A N 1
ATOM 666 C CA . PRO A 1 83 ? 13.530 19.086 -5.980 1.00 91.12 83 PRO A CA 1
ATOM 667 C C . PRO A 1 83 ? 13.984 20.533 -5.736 1.00 91.12 83 PRO A C 1
ATOM 669 O O . PRO A 1 83 ? 14.245 21.253 -6.692 1.00 91.12 83 PRO A O 1
ATOM 672 N N . ASN A 1 84 ? 14.097 20.952 -4.472 1.00 91.69 84 ASN A N 1
ATOM 673 C CA . ASN A 1 84 ? 14.395 22.338 -4.110 1.00 91.69 84 ASN A CA 1
ATOM 674 C C . ASN A 1 84 ? 15.854 22.572 -3.699 1.00 91.69 84 ASN A C 1
ATOM 676 O O . ASN A 1 84 ? 16.342 23.689 -3.821 1.00 91.69 84 ASN A O 1
ATOM 680 N N . CYS A 1 85 ? 16.560 21.549 -3.209 1.00 91.31 85 CYS A N 1
ATOM 681 C CA . CYS A 1 85 ? 17.957 21.690 -2.776 1.00 91.31 85 CYS A CA 1
ATOM 682 C C . CYS A 1 85 ? 18.878 20.542 -3.209 1.00 91.31 85 CYS A C 1
ATOM 684 O O . CYS A 1 85 ? 19.998 20.453 -2.718 1.00 91.31 85 CYS A O 1
ATOM 686 N N . ALA A 1 86 ? 18.399 19.630 -4.061 1.00 90.75 86 ALA A N 1
ATOM 687 C CA . ALA A 1 86 ? 19.114 18.448 -4.557 1.00 90.75 86 ALA A CA 1
ATOM 688 C C . ALA A 1 86 ? 19.626 17.465 -3.480 1.00 90.75 86 ALA A C 1
ATOM 690 O O . ALA A 1 86 ? 20.292 16.482 -3.799 1.00 90.75 86 ALA A O 1
ATOM 691 N N . SER A 1 87 ? 19.287 17.672 -2.201 1.00 89.25 87 SER A N 1
ATOM 692 C CA . SER A 1 87 ? 19.691 16.765 -1.124 1.00 89.25 87 SER A CA 1
ATOM 693 C C . SER A 1 87 ? 19.134 15.356 -1.342 1.00 89.25 87 SER A C 1
ATOM 695 O O . SER A 1 87 ? 17.929 15.183 -1.548 1.00 89.25 87 SER A O 1
ATOM 697 N N . LYS A 1 88 ? 20.004 14.347 -1.224 1.00 87.88 88 LYS A N 1
ATOM 698 C CA . LYS A 1 88 ? 19.642 12.920 -1.233 1.00 87.88 88 LYS A CA 1
ATOM 699 C C . LYS A 1 88 ? 18.917 12.476 0.047 1.00 87.88 88 LYS A C 1
ATOM 701 O O . LYS A 1 88 ? 18.317 11.409 0.063 1.00 87.88 88 LYS A O 1
ATOM 706 N N . ALA A 1 89 ? 18.903 13.298 1.103 1.00 86.38 89 ALA A N 1
ATOM 707 C CA . ALA A 1 89 ? 18.204 13.024 2.365 1.00 86.38 89 ALA A CA 1
ATOM 708 C C . ALA A 1 89 ? 16.679 13.247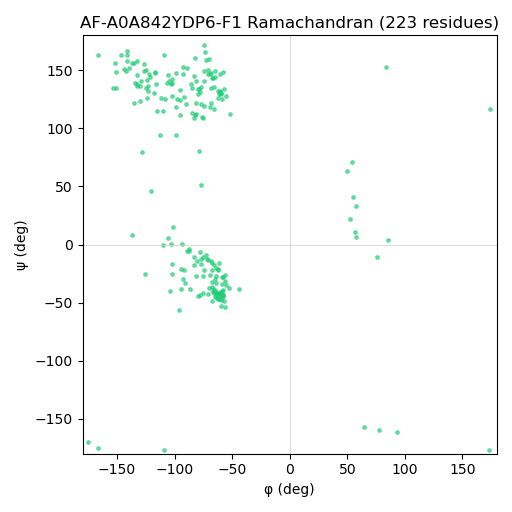 2.253 1.00 86.38 89 ALA A C 1
ATOM 710 O O . ALA A 1 89 ? 16.065 13.982 3.036 1.00 86.38 89 ALA A O 1
ATOM 711 N N . VAL A 1 90 ? 16.051 12.649 1.239 1.00 90.88 90 VAL A N 1
ATOM 712 C CA . VAL A 1 90 ? 14.611 12.734 0.990 1.00 90.88 90 VAL A CA 1
ATOM 713 C C . VAL A 1 90 ? 13.919 11.452 1.449 1.00 90.88 90 VAL A C 1
ATOM 715 O O . VAL A 1 90 ? 14.304 10.343 1.104 1.00 90.88 90 VAL A O 1
ATOM 718 N N . SER A 1 91 ? 12.879 11.608 2.263 1.00 91.81 91 SER A N 1
ATOM 719 C CA . SER A 1 91 ? 11.991 10.522 2.676 1.00 91.81 91 SER A CA 1
ATOM 720 C C . SER A 1 91 ? 10.787 10.520 1.748 1.00 91.81 91 SER A C 1
ATOM 722 O O . SER A 1 91 ? 10.121 11.550 1.657 1.00 91.81 91 SER A O 1
ATOM 724 N N . VAL A 1 92 ? 10.489 9.398 1.095 1.00 92.94 92 VAL A N 1
ATOM 725 C CA . VAL A 1 92 ? 9.386 9.286 0.127 1.00 92.94 92 VAL A CA 1
ATOM 726 C C . VAL A 1 92 ? 8.449 8.153 0.526 1.00 92.94 92 VAL A C 1
ATOM 728 O O . VAL A 1 92 ? 8.905 7.079 0.903 1.00 92.94 92 VAL A O 1
ATOM 731 N N . THR A 1 93 ? 7.139 8.394 0.477 1.00 94.31 93 THR A N 1
ATOM 732 C CA . THR A 1 93 ? 6.120 7.371 0.738 1.00 94.31 93 THR A CA 1
ATOM 733 C C . THR A 1 93 ? 4.807 7.688 0.025 1.00 94.31 93 THR A C 1
ATOM 735 O O . THR A 1 93 ? 4.312 8.814 0.081 1.00 94.31 93 THR A O 1
ATOM 738 N N . SER A 1 94 ? 4.206 6.688 -0.614 1.00 94.69 94 SER A N 1
ATOM 739 C CA . SER A 1 94 ? 2.817 6.732 -1.095 1.00 94.69 94 SER A CA 1
ATOM 740 C C . SER A 1 94 ? 1.810 6.291 -0.027 1.00 94.69 94 SER A C 1
ATOM 742 O O . SER A 1 94 ? 0.605 6.343 -0.252 1.00 94.69 94 SER A O 1
ATOM 744 N N . TRP A 1 95 ? 2.289 5.827 1.127 1.00 96.06 95 TRP A N 1
ATOM 745 C CA . TRP A 1 95 ? 1.474 5.224 2.173 1.00 96.06 95 TRP A CA 1
ATOM 746 C C . TRP A 1 95 ? 1.074 6.240 3.234 1.00 96.06 95 TRP A C 1
ATOM 748 O O . TRP A 1 95 ? 1.912 6.965 3.771 1.00 96.06 95 TRP A O 1
ATOM 758 N N . THR A 1 96 ? -0.208 6.228 3.583 1.00 95.12 96 THR A N 1
ATOM 759 C CA . THR A 1 96 ? -0.763 6.893 4.761 1.00 95.12 96 THR A CA 1
ATOM 760 C C . THR A 1 96 ? -1.312 5.820 5.691 1.00 95.12 96 THR A C 1
ATOM 762 O O . THR A 1 96 ? -2.244 5.106 5.333 1.00 95.12 96 THR A O 1
ATOM 765 N N . ARG A 1 97 ? -0.706 5.685 6.870 1.00 95.44 97 ARG A N 1
ATOM 766 C CA . ARG A 1 97 ? -1.069 4.699 7.899 1.00 95.44 97 ARG A CA 1
ATOM 767 C C . ARG A 1 97 ? -1.731 5.374 9.099 1.00 95.44 97 ARG A C 1
ATOM 769 O O . ARG A 1 97 ? -1.934 6.591 9.073 1.00 95.44 97 ARG A O 1
ATOM 776 N N . HIS A 1 98 ? -2.045 4.595 10.137 1.00 96.75 98 HIS A N 1
ATOM 777 C CA . HIS A 1 98 ? -2.650 5.096 11.377 1.00 96.75 98 HIS A CA 1
ATOM 778 C C . HIS A 1 98 ? -3.976 5.829 11.127 1.00 96.75 98 HIS A C 1
ATOM 780 O O . HIS A 1 98 ? -4.294 6.814 11.790 1.00 96.75 98 HIS A O 1
ATOM 786 N N . GLN A 1 99 ? -4.729 5.384 10.119 1.00 97.50 99 GLN A N 1
ATOM 787 C CA . GLN A 1 99 ? -6.072 5.889 9.854 1.00 97.50 99 GLN A CA 1
ATOM 788 C C . GLN A 1 99 ? -7.088 5.054 10.635 1.00 97.50 99 GLN A C 1
ATOM 790 O O . GLN A 1 99 ? -6.855 3.880 10.900 1.00 97.50 99 GLN A O 1
ATOM 795 N N . GLY A 1 100 ? -8.222 5.648 10.984 1.00 97.06 100 GLY A N 1
ATOM 796 C CA . GLY A 1 100 ? -9.321 4.961 11.654 1.00 97.06 100 GLY A CA 1
ATOM 797 C C . GLY A 1 100 ? -10.641 5.621 11.286 1.00 97.06 100 GLY A C 1
ATOM 798 O O . GLY A 1 100 ? -10.687 6.827 11.033 1.00 97.06 100 GLY A O 1
ATOM 799 N N . TYR A 1 101 ? -11.711 4.834 11.242 1.00 97.69 101 TYR A N 1
ATOM 800 C CA . TYR A 1 101 ? -13.038 5.307 10.857 1.00 97.69 101 TYR A CA 1
ATOM 801 C C . TYR A 1 101 ? -14.061 4.860 11.886 1.00 97.69 101 TYR A C 1
ATOM 803 O O . TYR A 1 101 ? -14.047 3.713 12.323 1.00 97.69 101 TYR A O 1
ATOM 811 N N . LYS A 1 102 ? -14.973 5.758 12.263 1.00 96.06 102 LYS A N 1
ATOM 812 C CA . LYS A 1 102 ? -16.018 5.439 13.243 1.00 96.06 102 LYS A CA 1
ATOM 813 C C . LYS A 1 102 ? -17.187 4.691 12.607 1.00 96.06 102 LYS A C 1
ATOM 815 O O . LYS A 1 102 ? -17.869 3.936 13.290 1.00 96.06 102 LYS A O 1
ATOM 820 N N . SER A 1 103 ? -17.414 4.908 11.313 1.00 96.38 103 SER A N 1
ATOM 821 C CA . SER A 1 103 ? -18.564 4.394 10.572 1.00 96.38 103 SER A CA 1
ATOM 822 C C . SER A 1 103 ? -18.215 4.060 9.119 1.00 96.38 103 SER A C 1
ATOM 824 O O . SER A 1 103 ? -17.209 4.532 8.578 1.00 96.38 103 SER A O 1
ATOM 826 N N . LYS A 1 104 ? -19.084 3.277 8.465 1.00 96.06 104 LYS A N 1
ATOM 827 C CA . LYS A 1 104 ? -19.009 3.012 7.021 1.00 96.06 104 LYS A CA 1
ATOM 828 C C . LYS A 1 104 ? -19.063 4.314 6.221 1.00 96.06 104 LYS A C 1
ATOM 830 O O . LYS A 1 104 ? -18.334 4.473 5.246 1.00 96.06 104 LYS A O 1
ATOM 835 N N . GLU A 1 105 ? -19.883 5.264 6.649 1.00 96.38 105 GLU A N 1
ATOM 836 C CA . GLU A 1 105 ? -20.068 6.545 5.977 1.00 96.38 105 GLU A CA 1
ATOM 837 C C . GLU A 1 105 ? -18.798 7.406 6.047 1.00 96.38 105 GLU A C 1
ATOM 839 O O . GLU A 1 105 ? -18.467 8.080 5.072 1.00 96.38 105 GLU A O 1
ATOM 844 N N . ASP A 1 106 ? -18.057 7.365 7.163 1.00 96.94 106 ASP A N 1
ATOM 845 C CA . ASP A 1 106 ? -16.754 8.037 7.286 1.00 96.94 106 ASP A CA 1
ATOM 846 C C . ASP A 1 106 ? -15.728 7.462 6.310 1.00 96.94 106 ASP A C 1
ATOM 848 O O . ASP A 1 106 ? -15.047 8.221 5.612 1.00 96.94 106 ASP A O 1
ATOM 852 N N . LEU A 1 107 ? -15.646 6.129 6.236 1.00 97.31 107 LEU A N 1
ATOM 853 C CA . LEU A 1 107 ? -14.767 5.437 5.297 1.00 97.31 107 LEU A CA 1
ATOM 854 C C . LEU A 1 107 ? -15.124 5.816 3.855 1.00 97.31 107 LEU A C 1
ATOM 856 O O . LEU A 1 107 ? -14.265 6.296 3.119 1.00 97.31 107 LEU A O 1
ATOM 860 N N . LEU A 1 108 ? -16.395 5.684 3.465 1.00 97.19 108 LEU A N 1
ATOM 861 C CA . LEU A 1 108 ? -16.866 5.986 2.109 1.00 97.19 108 LEU A CA 1
ATOM 862 C C . LEU A 1 108 ? -16.618 7.440 1.701 1.00 97.19 108 LEU A C 1
ATOM 864 O O . LEU A 1 108 ? -16.156 7.695 0.584 1.00 97.19 108 LEU A O 1
ATOM 868 N N . ARG A 1 109 ? -16.871 8.401 2.601 1.00 96.94 109 ARG A N 1
ATOM 869 C CA . ARG A 1 109 ? -16.545 9.815 2.360 1.00 96.94 109 ARG A CA 1
ATOM 870 C C . ARG A 1 109 ? -15.060 9.996 2.069 1.00 96.94 109 ARG A C 1
ATOM 872 O O . ARG A 1 109 ? -14.708 10.720 1.137 1.00 96.94 109 ARG A O 1
ATOM 879 N N . ASN A 1 110 ? -14.189 9.340 2.836 1.00 96.62 110 ASN A N 1
ATOM 880 C CA . ASN A 1 110 ? -12.751 9.471 2.639 1.00 96.62 110 ASN A CA 1
ATOM 881 C C . ASN A 1 110 ? -12.269 8.790 1.350 1.00 96.62 110 ASN A C 1
ATOM 883 O O . ASN A 1 110 ? -11.498 9.386 0.597 1.00 96.62 110 ASN A O 1
ATOM 887 N N . LEU A 1 111 ? -12.765 7.585 1.052 1.00 96.94 111 LEU A N 1
ATOM 888 C CA . LEU A 1 111 ? -12.439 6.863 -0.181 1.00 96.94 111 LEU A CA 1
ATOM 889 C C . LEU A 1 111 ? -12.884 7.634 -1.423 1.00 96.94 111 LEU A C 1
ATOM 891 O O . LEU A 1 111 ? -12.104 7.770 -2.360 1.00 96.94 111 LEU A O 1
ATOM 895 N N . THR A 1 112 ? -14.078 8.228 -1.398 1.00 96.31 112 THR A N 1
ATOM 896 C CA . THR A 1 112 ? -14.571 9.075 -2.495 1.00 96.31 112 THR A CA 1
ATOM 897 C C . THR A 1 112 ? -13.703 10.321 -2.661 1.00 96.31 112 THR A C 1
ATOM 899 O O . THR A 1 112 ? -13.318 10.671 -3.775 1.00 96.31 112 THR A O 1
ATOM 902 N N . LYS A 1 113 ? -13.331 10.981 -1.557 1.00 95.00 113 LYS A N 1
ATOM 903 C CA . LYS A 1 113 ? -12.502 12.194 -1.585 1.00 95.00 113 LYS A CA 1
ATOM 904 C C . LYS A 1 113 ? -11.090 11.938 -2.115 1.00 95.00 113 LYS A C 1
ATOM 906 O O . LYS A 1 113 ? -10.564 12.745 -2.880 1.00 95.00 113 LYS A O 1
ATOM 911 N N . ILE A 1 114 ? -10.442 10.867 -1.663 1.00 93.94 114 ILE A N 1
ATOM 912 C CA . ILE A 1 114 ? -9.037 10.593 -1.991 1.00 93.94 114 ILE A CA 1
ATOM 913 C C . ILE A 1 114 ? -8.925 9.825 -3.313 1.00 93.94 114 ILE A C 1
ATOM 915 O O . ILE A 1 114 ? -8.029 10.134 -4.104 1.00 93.94 114 ILE A O 1
ATOM 919 N N . ALA A 1 115 ? -9.847 8.887 -3.557 1.00 96.44 115 ALA A N 1
ATOM 920 C CA . ALA A 1 115 ? -9.809 7.888 -4.623 1.00 96.44 115 ALA A CA 1
ATOM 921 C C . ALA A 1 115 ? -8.455 7.159 -4.658 1.00 96.44 115 ALA A C 1
ATOM 923 O O . ALA A 1 115 ? -7.686 7.341 -5.603 1.00 96.44 115 ALA A O 1
ATOM 924 N N . PRO A 1 116 ? -8.103 6.420 -3.591 1.00 96.50 116 PRO A N 1
ATOM 925 C CA . PRO A 1 116 ? -6.775 5.830 -3.449 1.00 96.50 116 PRO A CA 1
ATOM 926 C C . PRO A 1 116 ? -6.521 4.691 -4.435 1.00 96.50 116 PRO A C 1
ATOM 928 O O . PRO A 1 116 ? -7.466 4.095 -4.939 1.00 96.50 116 PRO A O 1
ATOM 931 N N . HIS A 1 117 ? -5.243 4.381 -4.664 1.00 96.06 117 HIS A N 1
ATOM 932 C CA . HIS A 1 117 ? -4.819 3.234 -5.470 1.00 96.06 117 HIS A CA 1
ATOM 933 C C . HIS A 1 117 ? -5.183 1.920 -4.772 1.00 96.06 117 HIS A C 1
ATOM 935 O O . HIS A 1 117 ? -5.814 1.054 -5.365 1.00 96.06 117 HIS A O 1
ATOM 941 N N . SER A 1 118 ? -4.838 1.815 -3.487 1.00 96.50 118 SER A N 1
ATOM 942 C CA . SER A 1 118 ? -5.121 0.637 -2.666 1.00 96.50 118 SER A CA 1
ATOM 943 C C . SER A 1 118 ? -5.551 1.038 -1.261 1.00 96.50 118 SER A C 1
ATOM 945 O O . SER A 1 118 ? -5.147 2.086 -0.739 1.00 96.50 118 SER A O 1
ATOM 947 N N . VAL A 1 119 ?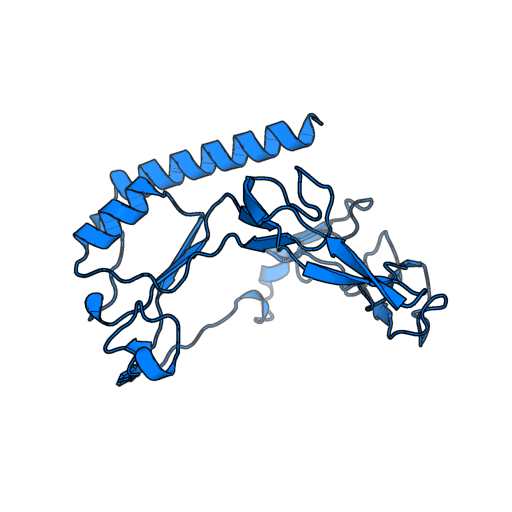 -6.358 0.184 -0.637 1.00 97.06 119 VAL A N 1
ATOM 948 C CA . VAL A 1 119 ? -6.891 0.357 0.717 1.00 97.06 119 VAL A CA 1
ATOM 949 C C . VAL A 1 119 ? -6.704 -0.946 1.473 1.00 97.06 119 VAL A C 1
ATOM 951 O O . VAL A 1 119 ? -6.979 -2.013 0.939 1.00 97.06 119 VAL A O 1
ATOM 954 N N . TYR A 1 120 ? -6.267 -0.841 2.719 1.00 97.38 120 TYR A N 1
ATOM 955 C CA . TYR A 1 120 ? -6.025 -1.970 3.604 1.00 97.38 120 TYR A CA 1
ATOM 956 C C . TYR A 1 120 ? -6.562 -1.643 4.993 1.00 97.38 120 TYR A C 1
ATOM 958 O O . TYR A 1 120 ? -6.625 -0.472 5.384 1.00 97.38 120 TYR A O 1
ATOM 966 N N . HIS A 1 121 ? -6.875 -2.675 5.768 1.00 97.62 121 HIS A N 1
ATOM 967 C CA . HIS A 1 121 ? -7.092 -2.556 7.203 1.00 97.62 121 HIS A CA 1
ATOM 968 C C . HIS A 1 121 ? -6.325 -3.642 7.952 1.00 97.62 121 HIS A C 1
ATOM 970 O O . HIS A 1 121 ? -5.979 -4.682 7.396 1.00 97.62 121 HIS A O 1
ATOM 976 N N . SER A 1 122 ? -6.050 -3.401 9.228 1.00 97.38 122 SER A N 1
ATOM 977 C CA . SER A 1 122 ? -5.416 -4.382 10.094 1.00 97.38 122 SER A CA 1
ATOM 978 C C . SER A 1 122 ? -6.336 -5.579 10.330 1.00 97.38 122 SER A C 1
ATOM 980 O O . SER A 1 122 ? -7.546 -5.415 10.505 1.00 97.38 122 SER A O 1
ATOM 982 N N . ALA A 1 123 ? -5.744 -6.772 10.408 1.00 97.69 123 ALA A N 1
ATOM 983 C CA . ALA A 1 123 ? -6.372 -7.940 11.033 1.00 97.69 123 ALA A CA 1
ATOM 984 C C . ALA A 1 123 ? -6.485 -7.764 12.560 1.00 97.69 123 ALA A C 1
ATOM 986 O O . ALA A 1 123 ? -7.362 -8.332 13.200 1.00 97.69 123 ALA A O 1
ATOM 987 N N . ALA A 1 124 ? -5.587 -6.961 13.141 1.00 97.88 124 ALA A N 1
ATOM 988 C CA . ALA A 1 124 ? -5.593 -6.617 14.555 1.00 97.88 124 ALA A CA 1
ATOM 989 C C . ALA A 1 124 ? -6.689 -5.605 14.916 1.00 97.88 124 ALA A C 1
ATOM 991 O O . ALA A 1 124 ? -7.016 -4.714 14.125 1.00 97.88 124 ALA A O 1
ATOM 992 N N . PHE A 1 125 ? -7.165 -5.721 16.152 1.00 98.31 125 PHE A N 1
ATOM 993 C CA . PHE A 1 125 ? -8.055 -4.791 16.832 1.00 98.31 125 PHE A CA 1
ATOM 994 C C . PHE A 1 125 ? -7.269 -4.006 17.888 1.00 98.31 125 PHE A C 1
ATOM 996 O O . PHE A 1 125 ? -6.432 -4.566 18.604 1.00 98.31 125 PHE A O 1
ATOM 1003 N N . TYR A 1 126 ? -7.553 -2.714 17.990 1.00 98.38 126 TYR A N 1
ATOM 1004 C CA . TYR A 1 126 ? -6.856 -1.754 18.837 1.00 98.38 126 TYR A CA 1
ATOM 1005 C C . TYR A 1 126 ? -7.858 -0.906 19.622 1.00 98.38 126 TYR A C 1
ATOM 1007 O O . TYR A 1 126 ? -8.912 -0.548 19.090 1.00 98.38 126 TYR A O 1
ATOM 1015 N N . GLY A 1 127 ? -7.504 -0.530 20.852 1.00 98.06 127 GLY A N 1
ATOM 1016 C CA . GLY A 1 127 ? -8.232 0.492 21.609 1.00 98.06 127 GLY A CA 1
ATOM 1017 C C . GLY A 1 127 ? -8.094 1.872 20.962 1.00 98.06 127 GLY A C 1
ATOM 1018 O O . GLY A 1 127 ? -9.075 2.602 20.821 1.00 98.06 127 GLY A O 1
ATOM 1019 N N . VAL A 1 128 ? -6.891 2.191 20.465 1.00 97.94 128 VAL A N 1
ATOM 1020 C CA . VAL A 1 128 ? -6.584 3.452 19.770 1.00 97.94 128 VAL A CA 1
ATOM 1021 C C . VAL A 1 128 ? -5.911 3.168 18.416 1.00 97.94 128 VAL A C 1
ATOM 1023 O O . VAL A 1 128 ? -4.694 3.301 18.275 1.00 97.94 128 VAL A O 1
ATOM 1026 N N . PRO A 1 129 ? -6.669 2.805 17.362 1.00 97.50 129 PRO A N 1
ATOM 1027 C CA . PRO A 1 129 ? -6.092 2.391 16.074 1.00 97.50 129 PRO A CA 1
ATOM 1028 C C . PRO A 1 129 ? -5.275 3.483 15.362 1.00 97.50 129 PRO A C 1
ATOM 1030 O O . PRO A 1 129 ? -4.412 3.181 14.535 1.00 97.50 129 PRO A O 1
ATOM 1033 N N . THR A 1 130 ? -5.522 4.755 15.685 1.00 97.94 130 THR A N 1
ATOM 1034 C CA . THR A 1 130 ? -4.823 5.911 15.105 1.00 97.94 130 THR A CA 1
ATOM 1035 C C . THR A 1 130 ? -3.538 6.290 15.843 1.00 97.94 130 THR A C 1
ATOM 1037 O O . THR A 1 130 ? -2.848 7.212 15.408 1.00 97.94 130 THR A O 1
ATOM 1040 N N . ALA A 1 131 ? -3.202 5.631 16.958 1.00 97.56 131 ALA A N 1
ATOM 1041 C CA . ALA A 1 131 ? -1.960 5.908 17.672 1.00 97.56 131 ALA A CA 1
ATOM 1042 C C . ALA A 1 131 ? -0.738 5.543 16.812 1.00 97.56 131 ALA A C 1
ATOM 1044 O O . ALA A 1 131 ? -0.755 4.580 16.033 1.00 97.56 131 ALA A O 1
ATOM 1045 N N . ILE A 1 132 ? 0.331 6.335 16.928 1.00 95.69 132 ILE A N 1
ATOM 1046 C CA . ILE A 1 132 ? 1.555 6.142 16.136 1.00 95.69 132 ILE A CA 1
ATOM 1047 C C . ILE A 1 132 ? 2.407 5.029 16.750 1.00 95.69 132 ILE A C 1
ATOM 1049 O O . ILE A 1 132 ? 2.902 4.165 16.023 1.00 95.69 132 ILE A O 1
ATOM 1053 N N . SER A 1 133 ? 2.570 5.032 18.077 1.00 96.50 133 SER A N 1
ATOM 1054 C CA . SER A 1 133 ? 3.352 4.020 18.786 1.00 96.50 133 SER A CA 1
ATOM 1055 C C . SER A 1 133 ? 2.517 2.764 19.053 1.00 96.50 133 SER A C 1
ATOM 1057 O O . SER A 1 133 ? 1.314 2.833 19.286 1.00 96.50 133 SER A O 1
ATOM 1059 N N . MET A 1 134 ? 3.151 1.589 19.011 1.00 95.12 134 MET A N 1
ATOM 1060 C CA . MET A 1 134 ? 2.445 0.316 19.213 1.00 95.12 134 MET A CA 1
ATOM 1061 C C . MET A 1 134 ? 1.931 0.137 20.643 1.00 95.12 134 MET A C 1
ATOM 1063 O O . MET A 1 134 ? 0.887 -0.478 20.832 1.00 95.12 134 MET A O 1
ATOM 1067 N N . SER A 1 135 ? 2.636 0.682 21.637 1.00 95.44 135 SER A N 1
ATOM 1068 C CA . SER A 1 135 ? 2.211 0.644 23.039 1.00 95.44 135 SER A CA 1
ATOM 1069 C C . SER A 1 135 ? 0.937 1.453 23.274 1.00 95.44 135 SER A C 1
ATOM 1071 O O . SER A 1 135 ? 0.072 1.012 24.017 1.00 95.44 135 SER A O 1
ATOM 1073 N N . GLU A 1 136 ? 0.797 2.603 22.610 1.00 97.56 136 GLU A N 1
ATOM 1074 C CA . GLU A 1 136 ? -0.390 3.462 22.724 1.00 97.56 136 GLU A CA 1
ATOM 1075 C C . GLU A 1 136 ? -1.588 2.942 21.933 1.00 97.56 136 GLU A C 1
ATOM 1077 O O . GLU A 1 136 ? -2.707 3.384 22.168 1.00 97.56 136 GLU A O 1
ATOM 1082 N N . LYS A 1 137 ? -1.384 2.019 20.985 1.00 97.19 137 LYS A N 1
ATOM 1083 C CA . LYS A 1 137 ? -2.499 1.443 20.229 1.00 97.19 137 LYS A CA 1
ATOM 1084 C C . LYS A 1 137 ? -3.411 0.566 21.080 1.00 97.19 137 LYS A C 1
ATOM 1086 O O . LYS A 1 137 ? -4.549 0.357 20.674 1.00 97.19 137 LYS A O 1
ATOM 1091 N N . GLU A 1 138 ? -2.922 0.052 22.211 1.00 97.69 138 GLU A N 1
ATOM 1092 C CA . GLU A 1 138 ? -3.668 -0.857 23.091 1.00 97.69 138 GLU A CA 1
ATOM 1093 C C . GLU A 1 138 ? -4.203 -2.068 22.308 1.00 97.69 138 GLU A C 1
ATOM 1095 O O . GLU A 1 138 ? -5.389 -2.163 21.999 1.00 97.69 138 GLU A O 1
ATOM 1100 N N . TRP A 1 139 ? -3.310 -2.973 21.898 1.00 98.00 139 TRP A N 1
ATOM 1101 C CA . TRP A 1 139 ? -3.695 -4.171 21.143 1.00 98.00 139 TRP A CA 1
ATOM 1102 C C . TRP A 1 139 ? -4.672 -5.049 21.937 1.00 98.00 139 TRP A C 1
ATOM 1104 O O . TRP A 1 139 ? -4.405 -5.396 23.085 1.00 98.00 139 TRP A O 1
ATOM 1114 N N . ILE A 1 140 ? -5.785 -5.419 21.300 1.00 97.88 140 ILE A N 1
ATOM 1115 C CA . ILE A 1 140 ? -6.874 -6.192 21.915 1.00 97.88 140 ILE A CA 1
ATOM 1116 C C . ILE A 1 140 ? -6.841 -7.652 21.446 1.00 97.88 140 ILE A C 1
ATOM 1118 O O . ILE A 1 140 ? -7.105 -8.570 22.218 1.00 97.88 140 ILE A O 1
ATOM 1122 N N . GLY A 1 141 ? -6.552 -7.870 20.165 1.00 97.25 141 GLY A N 1
ATOM 1123 C CA . GLY A 1 141 ? -6.656 -9.173 19.517 1.00 97.25 141 GLY A CA 1
ATOM 1124 C C . GLY A 1 141 ? -6.423 -9.068 18.015 1.00 97.25 141 GLY A C 1
ATOM 1125 O O . GLY A 1 141 ? -6.139 -7.986 17.498 1.00 97.25 141 GLY A O 1
ATOM 1126 N N . ALA A 1 142 ? -6.559 -10.177 17.293 1.00 97.94 142 ALA A N 1
ATOM 1127 C CA . ALA A 1 142 ? -6.501 -10.182 15.836 1.00 97.94 142 ALA A CA 1
ATOM 1128 C C . ALA A 1 142 ? -7.322 -11.321 15.234 1.00 97.94 142 ALA A C 1
ATOM 1130 O O . ALA A 1 142 ? -7.554 -12.346 15.875 1.00 97.94 142 ALA A O 1
ATOM 1131 N N . GLU A 1 143 ? -7.732 -11.132 13.987 1.00 97.44 143 GLU A N 1
ATOM 1132 C CA . GLU A 1 143 ? -8.261 -12.202 13.149 1.00 97.44 143 GLU A CA 1
ATOM 1133 C C . GLU A 1 143 ? -7.157 -13.176 12.732 1.00 97.44 143 GLU A C 1
ATOM 1135 O O . GLU A 1 143 ? -5.997 -12.796 12.554 1.00 97.44 143 GLU A O 1
ATOM 1140 N N . LEU A 1 144 ? -7.547 -14.433 12.527 1.00 97.12 144 LEU A N 1
ATOM 1141 C CA . LEU A 1 144 ? -6.718 -15.417 11.848 1.00 97.12 144 LEU A CA 1
ATOM 1142 C C . LEU A 1 144 ? -6.942 -15.270 10.341 1.00 97.12 144 LEU A C 1
ATOM 1144 O O . LEU A 1 144 ? -8.041 -15.527 9.854 1.00 97.12 144 LEU A O 1
ATOM 1148 N N . VAL A 1 145 ? -5.910 -14.838 9.621 1.00 95.38 145 VAL A N 1
ATOM 1149 C CA . VAL A 1 145 ? -5.959 -14.586 8.176 1.00 95.38 145 VAL A CA 1
ATOM 1150 C C . VAL A 1 145 ? -5.006 -15.544 7.472 1.00 95.38 145 VAL A C 1
ATOM 1152 O O . VAL A 1 145 ? -3.888 -15.756 7.939 1.00 95.38 145 VAL A O 1
ATOM 1155 N N . PHE A 1 146 ? -5.453 -16.097 6.348 1.00 95.31 146 PHE A N 1
ATOM 1156 C CA . PHE A 1 146 ? -4.629 -16.864 5.421 1.00 95.31 146 PHE A CA 1
ATOM 1157 C C . PHE A 1 146 ? -4.622 -16.128 4.084 1.00 95.31 146 PHE A C 1
ATOM 1159 O O . PHE A 1 146 ? -5.688 -15.753 3.598 1.00 95.31 146 PHE A O 1
ATOM 1166 N N . ASP A 1 147 ? -3.435 -15.924 3.523 1.00 93.19 147 ASP A N 1
ATOM 1167 C CA . ASP A 1 147 ? -3.245 -15.374 2.184 1.00 93.19 147 ASP A CA 1
ATOM 1168 C C . ASP A 1 147 ? -2.680 -16.489 1.302 1.00 93.19 147 ASP A C 1
ATOM 1170 O O . ASP A 1 147 ? -1.724 -17.160 1.700 1.00 93.19 147 ASP A O 1
ATOM 1174 N N . ILE A 1 148 ? -3.330 -16.757 0.171 1.00 92.19 148 ILE A N 1
ATOM 1175 C CA . ILE A 1 148 ? -2.893 -17.779 -0.785 1.00 92.19 148 ILE A CA 1
ATOM 1176 C C . ILE A 1 148 ? -2.466 -17.036 -2.038 1.00 92.19 148 ILE A C 1
ATOM 1178 O O . ILE A 1 148 ? -3.285 -16.722 -2.902 1.00 92.19 148 ILE A O 1
ATOM 1182 N N . ASP A 1 149 ? -1.172 -16.760 -2.106 1.00 86.00 149 ASP A N 1
ATOM 1183 C CA . ASP A 1 149 ? -0.560 -16.087 -3.237 1.00 86.00 149 ASP A CA 1
ATOM 1184 C C . ASP A 1 149 ? -0.567 -17.009 -4.466 1.00 86.00 149 ASP A C 1
ATOM 1186 O O . ASP A 1 149 ? 0.013 -18.099 -4.460 1.00 86.00 149 ASP A O 1
ATOM 1190 N N . ALA A 1 150 ? -1.255 -16.581 -5.528 1.00 81.88 150 ALA A N 1
ATOM 1191 C CA . ALA A 1 150 ? -1.438 -17.385 -6.736 1.00 81.88 150 ALA A CA 1
ATOM 1192 C C . ALA A 1 150 ? -0.121 -17.660 -7.481 1.00 81.88 150 ALA A C 1
ATOM 1194 O O . ALA A 1 150 ? 0.020 -18.718 -8.084 1.00 81.88 150 ALA A O 1
ATOM 1195 N N . ASP A 1 151 ? 0.857 -16.755 -7.389 1.00 75.00 151 ASP A N 1
ATOM 1196 C CA . ASP A 1 151 ? 2.180 -16.895 -8.014 1.00 75.00 151 ASP A CA 1
ATOM 1197 C C . ASP A 1 151 ? 3.064 -17.971 -7.354 1.00 75.00 151 ASP A C 1
ATOM 1199 O O . ASP A 1 151 ? 4.067 -18.391 -7.929 1.00 75.00 151 ASP A O 1
ATOM 1203 N N . HIS A 1 152 ? 2.687 -18.450 -6.165 1.00 80.50 152 HIS A N 1
ATOM 1204 C CA . HIS A 1 152 ? 3.335 -19.581 -5.499 1.00 80.50 152 HIS A CA 1
ATOM 1205 C C . HIS A 1 152 ? 2.721 -20.932 -5.885 1.00 80.50 152 HIS A C 1
ATOM 1207 O O . HIS A 1 152 ? 3.225 -21.978 -5.464 1.00 80.50 152 HIS A O 1
ATOM 1213 N N . LEU A 1 153 ? 1.629 -20.935 -6.654 1.00 83.69 153 LEU A N 1
ATOM 1214 C CA . LEU A 1 153 ? 0.988 -22.153 -7.126 1.00 83.69 153 LEU A CA 1
ATOM 1215 C C . LEU A 1 153 ? 1.589 -22.558 -8.476 1.00 83.69 153 LEU A C 1
ATOM 1217 O O . LEU A 1 153 ? 1.508 -21.821 -9.453 1.00 83.69 153 LEU A O 1
ATOM 1221 N N . ASP A 1 154 ? 2.160 -23.760 -8.537 1.00 83.69 154 ASP A N 1
ATOM 1222 C CA . ASP A 1 154 ? 2.686 -24.341 -9.776 1.00 83.69 154 ASP A CA 1
ATOM 1223 C C . ASP A 1 154 ? 1.528 -24.901 -10.620 1.00 83.69 154 ASP A C 1
ATOM 1225 O O . ASP A 1 154 ? 1.175 -26.081 -10.539 1.00 83.69 154 ASP A O 1
ATOM 1229 N N . LEU A 1 155 ? 0.845 -24.007 -11.341 1.00 85.88 155 LEU A N 1
ATOM 1230 C CA . LEU A 1 155 ? -0.326 -24.317 -12.159 1.00 85.88 155 LEU A CA 1
ATOM 1231 C C . LEU A 1 155 ? 0.038 -24.360 -13.644 1.00 85.88 155 LEU A C 1
ATOM 1233 O O . LEU A 1 155 ? 0.708 -23.470 -14.160 1.00 85.88 155 LEU A O 1
ATOM 1237 N N . GLU A 1 156 ? -0.499 -25.342 -14.372 1.00 85.44 156 GLU A N 1
ATOM 1238 C CA . GLU A 1 156 ? -0.257 -25.479 -15.818 1.00 85.44 156 GLU A CA 1
ATOM 1239 C C . GLU A 1 156 ? -0.703 -24.239 -16.616 1.00 85.44 156 GLU A C 1
ATOM 1241 O O . GLU A 1 156 ? -0.043 -23.856 -17.585 1.00 85.44 156 GLU A O 1
ATOM 1246 N N . CYS A 1 157 ? -1.782 -23.577 -16.177 1.00 87.44 157 CYS A N 1
ATOM 1247 C CA . CYS A 1 157 ? -2.335 -22.382 -16.817 1.00 87.44 157 CYS A CA 1
ATOM 1248 C C . CYS A 1 157 ? -1.493 -21.113 -16.617 1.00 87.44 157 CYS A C 1
ATOM 1250 O O . CYS A 1 157 ? -1.750 -20.121 -17.296 1.00 87.44 157 CYS A O 1
ATOM 1252 N N . ALA A 1 158 ? -0.467 -21.131 -15.756 1.00 83.31 158 ALA A N 1
ATOM 1253 C CA . ALA A 1 158 ? 0.432 -19.989 -15.563 1.00 83.31 158 ALA A CA 1
ATOM 1254 C C . ALA A 1 158 ? 1.020 -19.505 -16.900 1.00 83.31 158 ALA A C 1
ATOM 1256 O O . ALA A 1 158 ? 1.109 -18.311 -17.170 1.00 83.31 158 ALA A O 1
ATOM 1257 N N . ASN A 1 159 ? 1.331 -20.430 -17.813 1.00 83.75 159 ASN A N 1
ATOM 1258 C CA . ASN A 1 159 ? 1.857 -20.094 -19.139 1.00 83.75 159 ASN A CA 1
ATOM 1259 C C . ASN A 1 159 ? 0.857 -19.365 -20.057 1.00 83.75 159 ASN A C 1
ATOM 1261 O O . ASN A 1 159 ? 1.285 -18.782 -21.058 1.00 83.75 159 ASN A O 1
ATOM 1265 N N . ASP A 1 160 ? -0.439 -19.386 -19.733 1.00 86.44 160 ASP A N 1
ATOM 1266 C CA . ASP A 1 160 ? -1.504 -18.778 -20.533 1.00 86.44 160 ASP A CA 1
ATOM 1267 C C . ASP A 1 160 ? -1.801 -17.330 -20.124 1.00 86.44 160 ASP A C 1
ATOM 1269 O O . ASP A 1 160 ? -2.187 -16.519 -20.970 1.00 86.44 160 ASP A O 1
ATOM 1273 N N . HIS A 1 161 ? -1.661 -17.002 -18.835 1.00 83.69 161 HIS A N 1
ATOM 1274 C CA . HIS A 1 161 ? -2.095 -15.713 -18.288 1.00 83.69 161 HIS A CA 1
ATOM 1275 C C . HIS A 1 161 ? -1.017 -14.947 -17.528 1.00 83.69 161 HIS A C 1
ATOM 1277 O O . HIS A 1 161 ? -1.092 -13.716 -17.484 1.00 83.69 161 HIS A O 1
ATOM 1283 N N . ASP A 1 162 ? -0.012 -15.629 -16.983 1.00 86.00 162 ASP A N 1
ATOM 1284 C CA . ASP A 1 162 ? 1.074 -14.936 -16.314 1.00 86.00 162 ASP A CA 1
ATOM 1285 C C . ASP A 1 162 ? 2.005 -14.361 -17.365 1.00 86.00 162 ASP A C 1
ATOM 1287 O O . ASP A 1 162 ? 2.353 -15.004 -18.360 1.00 86.00 162 ASP A O 1
ATOM 1291 N N . ALA A 1 163 ? 2.410 -13.120 -17.151 1.00 86.81 163 ALA A N 1
ATOM 1292 C CA . ALA A 1 163 ? 3.323 -12.428 -18.031 1.00 86.81 163 ALA A CA 1
ATOM 1293 C C . ALA A 1 163 ? 4.523 -11.955 -17.234 1.00 86.81 163 ALA A C 1
ATOM 1295 O O . ALA A 1 163 ? 4.409 -11.451 -16.114 1.00 86.81 163 ALA A O 1
ATOM 1296 N N . TRP A 1 164 ? 5.691 -12.047 -17.859 1.00 86.50 164 TRP A N 1
ATOM 1297 C CA . TRP A 1 164 ? 6.898 -11.477 -17.305 1.00 86.50 164 TRP A CA 1
ATOM 1298 C C . TRP A 1 164 ? 7.543 -10.477 -18.248 1.00 86.50 164 TRP A C 1
ATOM 1300 O O . TRP A 1 164 ? 7.522 -10.614 -19.471 1.00 86.50 164 TRP A O 1
ATOM 1310 N N . LYS A 1 165 ? 8.170 -9.457 -17.659 1.00 85.25 165 LYS A N 1
ATOM 1311 C CA . LYS A 1 165 ? 9.024 -8.503 -18.374 1.00 85.25 165 LYS A CA 1
ATOM 1312 C C . LYS A 1 165 ? 10.370 -8.357 -17.679 1.00 85.25 165 LYS A C 1
ATOM 1314 O O . LYS A 1 165 ? 10.456 -8.294 -16.449 1.00 85.25 165 LYS A O 1
ATOM 1319 N N . CYS A 1 166 ? 11.430 -8.263 -18.478 1.00 82.12 166 CYS A N 1
ATOM 1320 C CA . CYS A 1 166 ? 12.771 -7.993 -17.991 1.00 82.12 166 CYS A CA 1
ATOM 1321 C C . CYS A 1 166 ? 12.813 -6.674 -17.201 1.00 82.12 166 CYS A C 1
ATOM 1323 O O . CYS A 1 166 ? 12.312 -5.641 -17.639 1.00 82.12 166 CYS A O 1
ATOM 1325 N N . LYS A 1 167 ? 13.462 -6.704 -16.031 1.00 72.81 167 LYS A N 1
ATOM 1326 C CA . LYS A 1 167 ? 13.673 -5.523 -15.177 1.00 72.81 167 LYS A CA 1
ATOM 1327 C C . LYS A 1 167 ? 14.804 -4.605 -15.654 1.00 72.81 167 LYS A C 1
ATOM 1329 O O . LYS A 1 167 ? 15.038 -3.573 -15.028 1.00 72.81 167 LYS A O 1
ATOM 1334 N N . ASN A 1 168 ? 15.569 -4.984 -16.678 1.00 74.56 168 ASN A N 1
ATOM 1335 C CA . ASN A 1 168 ? 16.564 -4.087 -17.259 1.00 74.56 168 ASN A CA 1
ATOM 1336 C C . ASN A 1 168 ? 15.832 -3.019 -18.097 1.00 74.56 168 ASN A C 1
ATOM 1338 O O . ASN A 1 168 ? 15.166 -3.402 -19.051 1.00 74.56 168 ASN A O 1
ATOM 1342 N N . PRO A 1 169 ? 15.942 -1.712 -17.787 1.00 69.94 169 PRO A N 1
ATOM 1343 C CA . PRO A 1 169 ? 15.265 -0.657 -18.547 1.00 69.94 169 PRO A CA 1
ATOM 1344 C C . PRO A 1 169 ? 15.639 -0.626 -20.034 1.00 69.94 169 PRO A C 1
ATOM 1346 O O . PRO A 1 169 ? 14.838 -0.199 -20.860 1.00 69.94 169 PRO A O 1
ATOM 1349 N N . GLU A 1 170 ? 16.846 -1.085 -20.369 1.00 77.50 170 GLU A N 1
ATOM 1350 C CA . GLU A 1 170 ? 17.340 -1.164 -21.747 1.00 77.50 170 GLU A CA 1
ATOM 1351 C C . GLU A 1 170 ? 16.871 -2.441 -22.465 1.00 77.50 170 GLU A C 1
ATOM 1353 O O . GLU A 1 170 ? 16.983 -2.549 -23.684 1.00 77.50 170 GLU A O 1
ATOM 1358 N N . CYS A 1 171 ? 16.296 -3.400 -21.731 1.00 78.88 171 CYS A N 1
ATOM 1359 C CA . CYS A 1 171 ? 15.775 -4.646 -22.274 1.00 78.88 171 CYS A CA 1
ATOM 1360 C C . CYS A 1 171 ? 14.247 -4.666 -22.241 1.00 78.88 171 CYS A C 1
ATOM 1362 O O . CYS A 1 171 ? 13.614 -4.558 -21.194 1.00 78.88 171 CYS A O 1
ATOM 1364 N N . ASN A 1 172 ? 13.638 -4.900 -23.399 1.00 82.25 172 ASN A N 1
ATOM 1365 C CA . ASN A 1 172 ? 12.189 -5.052 -23.517 1.00 82.25 172 ASN A CA 1
ATOM 1366 C C . ASN A 1 172 ? 11.742 -6.513 -23.632 1.00 82.25 172 ASN A C 1
ATOM 1368 O O . ASN A 1 172 ? 10.592 -6.764 -23.992 1.00 82.25 172 ASN A O 1
ATOM 1372 N N . GLN A 1 173 ? 12.621 -7.472 -23.318 1.00 86.00 173 GLN A N 1
ATOM 1373 C CA . GLN A 1 173 ? 12.261 -8.884 -23.370 1.00 86.00 173 GLN A CA 1
ATOM 1374 C C . GLN A 1 173 ? 11.105 -9.168 -22.409 1.00 86.00 173 GLN A C 1
ATOM 1376 O O . GLN A 1 173 ? 11.127 -8.763 -21.245 1.00 86.00 173 GLN A O 1
ATOM 1381 N N . SER A 1 174 ? 10.108 -9.871 -22.923 1.00 88.38 174 SER A N 1
ATOM 1382 C CA . SER A 1 174 ? 8.952 -10.352 -22.178 1.00 88.38 174 SER A CA 1
ATOM 1383 C C . SER A 1 174 ? 8.581 -11.753 -22.654 1.00 88.38 174 SER A C 1
ATOM 1385 O O . SER A 1 174 ? 9.097 -12.219 -23.676 1.00 88.38 174 SER A O 1
ATOM 1387 N N . GLY A 1 175 ? 7.731 -12.423 -21.892 1.00 87.69 175 GLY A N 1
ATOM 1388 C CA . GLY A 1 175 ? 7.197 -13.744 -22.195 1.00 87.69 175 GLY A CA 1
ATOM 1389 C C . GLY A 1 175 ? 6.019 -14.062 -21.282 1.00 87.69 175 GLY A C 1
ATOM 1390 O O . GLY A 1 175 ? 5.600 -13.204 -20.502 1.00 87.69 175 GLY A O 1
ATOM 1391 N N . THR A 1 176 ? 5.498 -15.279 -21.392 1.00 87.44 176 THR A N 1
ATOM 1392 C CA . THR A 1 176 ? 4.442 -15.792 -20.514 1.00 87.44 176 THR A CA 1
ATOM 1393 C C . THR A 1 176 ? 4.975 -16.863 -19.563 1.00 87.44 176 THR A C 1
ATOM 1395 O O . THR A 1 176 ? 6.078 -17.380 -19.773 1.00 87.44 176 THR A O 1
ATOM 1398 N N . GLY A 1 177 ? 4.215 -17.150 -18.505 1.00 83.25 177 GLY A N 1
ATOM 1399 C CA . GLY A 1 177 ? 4.560 -18.114 -17.462 1.00 83.25 177 GLY A CA 1
ATOM 1400 C C . GLY A 1 177 ? 5.584 -17.602 -16.453 1.00 83.25 177 GLY A C 1
ATOM 1401 O O . GLY A 1 177 ? 5.820 -16.400 -16.305 1.00 83.25 177 GLY A O 1
ATOM 1402 N N . THR A 1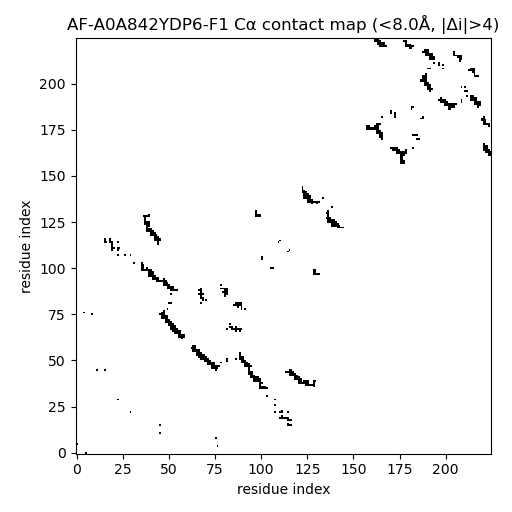 178 ? 6.231 -18.543 -15.766 1.00 79.62 178 THR A N 1
ATOM 1403 C CA . THR A 1 178 ? 7.223 -18.245 -14.732 1.00 79.62 178 THR A CA 1
ATOM 1404 C C . THR A 1 178 ? 8.419 -17.485 -15.323 1.00 79.62 178 THR A C 1
ATOM 1406 O O . THR A 1 178 ? 8.983 -17.900 -16.342 1.00 79.62 178 THR A O 1
ATOM 1409 N N . PRO A 1 179 ? 8.860 -16.378 -14.697 1.00 81.69 179 PRO A N 1
ATOM 1410 C CA . PRO A 1 179 ? 9.971 -15.597 -15.207 1.00 81.69 179 PRO A CA 1
ATOM 1411 C C . PRO A 1 179 ? 11.263 -16.422 -15.148 1.00 81.69 179 PRO A C 1
ATOM 1413 O O . PRO A 1 179 ? 11.555 -17.036 -14.118 1.00 81.69 179 PRO A O 1
ATOM 1416 N N . PRO A 1 180 ? 12.084 -16.415 -16.210 1.00 81.44 180 PRO A N 1
ATOM 1417 C CA . PRO A 1 180 ? 13.345 -17.135 -16.189 1.00 81.44 180 PRO A CA 1
ATOM 1418 C C . PRO A 1 180 ? 14.309 -16.490 -15.184 1.00 81.44 180 PRO A C 1
ATOM 1420 O O . PRO A 1 180 ? 14.395 -15.264 -15.084 1.00 81.44 180 PRO A O 1
ATOM 1423 N N . GLU A 1 181 ? 15.107 -17.303 -14.482 1.00 77.38 181 GLU A N 1
ATOM 1424 C CA . GLU A 1 181 ? 16.133 -16.792 -13.555 1.00 77.38 181 GLU A CA 1
ATOM 1425 C C . GLU A 1 181 ? 17.120 -15.833 -14.245 1.00 77.38 181 GLU A C 1
ATOM 1427 O O . GLU A 1 181 ? 17.638 -14.895 -13.632 1.00 77.38 181 GLU A O 1
ATOM 1432 N N . ILE A 1 182 ? 17.371 -16.070 -15.536 1.00 79.06 182 ILE A N 1
ATOM 1433 C CA . ILE A 1 182 ? 18.268 -15.297 -16.388 1.00 79.06 182 ILE A CA 1
ATOM 1434 C C . ILE A 1 182 ? 17.478 -14.817 -17.604 1.00 79.06 182 ILE A C 1
ATOM 1436 O O . ILE A 1 182 ? 16.892 -15.616 -18.332 1.00 79.06 182 ILE A O 1
ATOM 1440 N N . CYS A 1 183 ? 17.497 -13.508 -17.860 1.00 82.06 183 CYS A N 1
ATOM 1441 C CA . CYS A 1 183 ? 16.860 -12.948 -19.047 1.00 82.06 183 CYS A CA 1
ATOM 1442 C C . CYS A 1 183 ? 17.529 -13.511 -20.320 1.00 82.06 183 CYS A C 1
ATOM 1444 O O . CYS A 1 183 ? 18.738 -13.317 -20.481 1.00 82.06 183 CYS A O 1
ATOM 1446 N N . PRO A 1 184 ? 16.773 -14.103 -21.265 1.00 83.19 184 PRO A N 1
ATOM 1447 C CA . PRO A 1 184 ? 17.329 -14.659 -22.502 1.00 83.19 184 PRO A CA 1
ATOM 1448 C C . PRO A 1 184 ? 18.091 -13.640 -23.357 1.00 83.19 184 PRO A C 1
ATOM 1450 O O . PRO A 1 184 ? 19.000 -14.006 -24.093 1.00 83.19 184 PRO A O 1
ATOM 1453 N N . SER A 1 185 ? 17.728 -12.357 -23.254 1.00 83.06 185 SER A N 1
ATOM 1454 C CA . SER A 1 185 ? 18.358 -11.272 -24.010 1.00 83.06 185 SER A CA 1
ATOM 1455 C C . SER A 1 185 ? 19.509 -10.587 -23.266 1.00 83.06 185 SER A C 1
ATOM 1457 O O . SER A 1 185 ? 20.403 -10.077 -23.930 1.00 83.06 185 SER A O 1
ATOM 1459 N N . CYS A 1 186 ? 19.498 -10.533 -21.927 1.00 77.38 186 CYS A N 1
ATOM 1460 C CA . CYS A 1 186 ? 20.563 -9.865 -21.157 1.00 77.38 186 CYS A CA 1
ATOM 1461 C C . CYS A 1 186 ? 21.663 -10.819 -20.684 1.00 77.38 186 CYS A C 1
ATOM 1463 O O . CYS A 1 186 ? 22.750 -10.361 -20.349 1.00 77.38 186 CYS A O 1
ATOM 1465 N N . GLY A 1 187 ? 21.387 -12.122 -20.603 1.00 76.38 187 GLY A N 1
ATOM 1466 C CA . GLY A 1 187 ? 22.313 -13.079 -20.008 1.00 76.38 187 GLY A CA 1
ATOM 1467 C C . GLY A 1 187 ? 22.552 -12.829 -18.514 1.00 76.38 187 GLY A C 1
ATOM 1468 O O . GLY A 1 187 ? 21.716 -12.256 -17.809 1.00 76.38 187 GLY A O 1
ATOM 1469 N N . GLU A 1 188 ? 23.693 -13.307 -18.009 1.00 77.50 188 GLU A N 1
ATOM 1470 C CA . GLU A 1 188 ? 24.070 -13.114 -16.608 1.00 77.50 188 GLU A CA 1
ATOM 1471 C C . GLU A 1 188 ? 24.370 -11.636 -16.336 1.00 77.50 188 GLU A C 1
ATOM 1473 O O . GLU A 1 188 ? 25.258 -11.051 -16.949 1.00 77.50 188 GLU A O 1
ATOM 1478 N N . TYR A 1 189 ? 23.650 -11.043 -15.386 1.00 74.88 189 TYR A N 1
ATOM 1479 C CA . TYR A 1 189 ? 23.860 -9.665 -14.956 1.00 74.88 189 TYR A CA 1
ATOM 1480 C C . TYR A 1 189 ? 23.894 -9.602 -13.433 1.00 74.88 189 TYR A C 1
ATOM 1482 O O . TYR A 1 189 ? 23.072 -10.220 -12.741 1.00 74.88 189 TYR A O 1
ATOM 1490 N N . TRP A 1 190 ? 24.823 -8.824 -12.900 1.00 81.56 190 TRP A N 1
ATOM 1491 C CA . TRP A 1 190 ? 24.991 -8.641 -11.468 1.00 81.56 190 TRP A CA 1
ATOM 1492 C C . TRP A 1 190 ? 24.979 -7.164 -11.097 1.00 81.56 190 TRP A C 1
ATOM 1494 O O . TRP A 1 190 ? 25.300 -6.292 -11.901 1.00 81.56 190 TRP A O 1
ATOM 1504 N N . TYR A 1 191 ? 24.614 -6.893 -9.848 1.00 77.69 191 TYR A N 1
ATOM 1505 C CA . TYR A 1 191 ? 24.674 -5.559 -9.268 1.00 77.69 191 TYR A CA 1
ATOM 1506 C C . TYR A 1 191 ? 25.273 -5.607 -7.862 1.00 77.69 191 TYR A C 1
ATOM 1508 O O . TYR A 1 191 ? 25.280 -6.640 -7.184 1.00 77.69 191 TYR A O 1
ATOM 1516 N N . CYS A 1 192 ? 25.820 -4.476 -7.439 1.00 81.44 192 CYS A N 1
ATOM 1517 C CA . CYS A 1 192 ? 26.340 -4.252 -6.108 1.00 81.44 192 CYS A CA 1
ATOM 1518 C C . CYS A 1 192 ? 25.188 -3.990 -5.133 1.00 81.44 192 CYS A C 1
ATOM 1520 O O . CYS A 1 192 ? 24.350 -3.129 -5.377 1.00 81.44 192 CYS A O 1
ATOM 1522 N N . ASN A 1 193 ? 25.175 -4.679 -3.992 1.00 79.38 193 ASN A N 1
ATOM 1523 C CA . ASN A 1 193 ? 24.144 -4.473 -2.969 1.00 79.38 193 ASN A CA 1
ATOM 1524 C C . ASN A 1 193 ? 24.336 -3.174 -2.171 1.00 79.38 193 ASN A C 1
ATOM 1526 O O . ASN A 1 193 ? 23.463 -2.806 -1.389 1.00 79.38 193 ASN A O 1
ATOM 1530 N N . ASN A 1 194 ? 25.479 -2.499 -2.321 1.00 79.31 194 ASN A N 1
ATOM 1531 C CA . ASN A 1 194 ? 25.696 -1.199 -1.707 1.00 79.31 194 ASN A CA 1
ATOM 1532 C C . ASN A 1 194 ? 25.066 -0.101 -2.575 1.00 79.31 194 ASN A C 1
ATOM 1534 O O . ASN A 1 194 ? 25.567 0.198 -3.662 1.00 79.31 194 ASN A O 1
ATOM 1538 N N . LEU A 1 195 ? 23.998 0.499 -2.045 1.00 70.81 195 LEU A N 1
ATOM 1539 C CA . LEU A 1 195 ? 23.244 1.602 -2.648 1.00 70.81 195 LEU A CA 1
ATOM 1540 C C . LEU A 1 195 ? 24.115 2.823 -2.982 1.00 70.81 195 LEU A C 1
ATOM 1542 O O . LEU A 1 195 ? 23.786 3.551 -3.912 1.00 70.81 195 LEU A O 1
ATOM 1546 N N . ASP A 1 196 ? 25.226 3.029 -2.273 1.00 73.56 196 ASP A N 1
ATOM 1547 C CA . ASP A 1 196 ? 26.134 4.153 -2.527 1.00 73.56 196 ASP A CA 1
ATOM 1548 C C . ASP A 1 196 ? 27.128 3.881 -3.671 1.00 73.56 196 ASP A C 1
ATOM 1550 O O . ASP A 1 196 ? 27.716 4.815 -4.211 1.00 73.56 196 ASP A O 1
ATOM 1554 N N . CYS A 1 197 ? 27.327 2.613 -4.050 1.00 80.06 197 CYS A N 1
ATOM 1555 C CA . CYS A 1 197 ? 28.263 2.203 -5.102 1.00 80.06 197 CYS A CA 1
ATOM 1556 C C . CYS A 1 197 ? 27.585 2.053 -6.469 1.00 80.06 197 CYS A C 1
ATOM 1558 O O . CYS A 1 197 ? 28.189 2.390 -7.482 1.00 80.06 197 CYS A O 1
ATOM 1560 N N . ASP A 1 198 ? 26.355 1.527 -6.503 1.00 73.38 198 ASP A N 1
ATOM 1561 C CA . ASP A 1 198 ? 25.517 1.404 -7.713 1.00 73.38 198 ASP A CA 1
ATOM 1562 C C . ASP A 1 198 ? 26.198 0.715 -8.924 1.00 73.38 198 ASP A C 1
ATOM 1564 O O . ASP A 1 198 ? 25.808 0.883 -10.080 1.00 73.38 198 ASP A O 1
ATOM 1568 N N . LYS A 1 199 ? 27.251 -0.085 -8.688 1.00 81.50 199 LYS A N 1
ATOM 1569 C CA . LYS A 1 199 ? 27.936 -0.823 -9.760 1.00 81.50 199 LYS A CA 1
ATOM 1570 C C . LYS A 1 199 ? 27.127 -2.005 -10.244 1.00 81.50 199 LYS A C 1
ATOM 1572 O O . LYS A 1 199 ? 26.601 -2.782 -9.451 1.00 81.50 199 LYS A O 1
ATOM 1577 N N . GLN A 1 200 ? 27.160 -2.197 -11.552 1.00 81.50 200 GLN A N 1
ATOM 1578 C CA . GLN A 1 200 ? 26.530 -3.303 -12.250 1.00 81.50 200 GLN A CA 1
ATOM 1579 C C . GLN A 1 200 ? 27.416 -3.789 -13.398 1.00 81.50 200 GLN A C 1
ATOM 1581 O O . GLN A 1 200 ? 28.286 -3.050 -13.866 1.00 81.50 200 GLN A O 1
ATOM 1586 N N . GLY A 1 201 ? 27.219 -5.032 -13.829 1.00 77.19 201 GLY A N 1
ATOM 1587 C CA . GLY A 1 201 ? 27.997 -5.618 -14.912 1.00 77.19 201 GLY A CA 1
ATOM 1588 C C . GLY A 1 201 ? 27.401 -6.908 -15.462 1.00 77.19 201 GLY A C 1
ATOM 1589 O O . GLY A 1 201 ? 26.562 -7.550 -14.831 1.00 77.19 201 GLY A O 1
ATOM 1590 N N . GLU A 1 202 ? 27.872 -7.277 -16.648 1.00 75.81 202 GLU A N 1
ATOM 1591 C CA . GLU A 1 202 ? 27.511 -8.507 -17.355 1.00 75.81 202 GLU A CA 1
ATOM 1592 C C . GLU A 1 202 ? 28.497 -9.642 -17.040 1.00 75.81 202 GLU A C 1
ATOM 1594 O O . GLU A 1 202 ? 29.668 -9.416 -16.721 1.00 75.81 202 GLU A O 1
ATOM 1599 N N . GLY A 1 203 ? 28.019 -10.880 -17.140 1.00 74.31 203 GLY A N 1
ATOM 1600 C CA . GLY A 1 203 ? 28.791 -12.100 -16.934 1.00 74.31 203 GLY A CA 1
ATOM 1601 C C . GLY A 1 203 ? 28.742 -12.648 -15.506 1.00 74.31 203 GLY A C 1
ATOM 1602 O O . GLY A 1 203 ? 27.853 -12.333 -14.709 1.00 74.31 203 GLY A O 1
ATOM 1603 N N . LYS A 1 204 ? 29.719 -13.509 -15.188 1.00 75.19 204 LYS A N 1
ATOM 1604 C CA . LYS A 1 204 ? 29.765 -14.252 -13.921 1.00 75.19 204 LYS A CA 1
ATOM 1605 C C . LYS A 1 204 ? 29.701 -13.312 -12.723 1.00 75.19 204 LYS A C 1
ATOM 1607 O O . LYS A 1 204 ? 30.536 -12.422 -12.587 1.00 75.19 204 LYS A O 1
ATOM 1612 N N . LEU A 1 205 ? 28.766 -13.601 -11.816 1.00 79.81 205 LEU A N 1
ATOM 1613 C CA . LEU A 1 205 ? 28.620 -12.917 -10.532 1.00 79.81 205 LEU A CA 1
ATOM 1614 C C . LEU A 1 205 ? 29.971 -12.906 -9.784 1.00 79.81 205 LEU A C 1
ATOM 1616 O O . LEU A 1 205 ? 30.426 -13.972 -9.348 1.00 79.81 205 LEU A O 1
ATOM 1620 N N . PRO A 1 206 ? 30.622 -11.743 -9.600 1.00 81.44 206 PRO A N 1
ATOM 1621 C CA . PRO A 1 206 ? 31.821 -11.669 -8.776 1.00 81.44 206 PRO A CA 1
ATOM 1622 C C . PRO A 1 206 ? 31.427 -11.920 -7.317 1.00 81.44 206 PRO A C 1
ATOM 1624 O O . PRO A 1 206 ? 30.329 -11.556 -6.920 1.00 81.44 206 PRO A O 1
ATOM 1627 N N . LYS A 1 207 ? 32.290 -12.529 -6.491 1.00 83.25 207 LYS A N 1
ATOM 1628 C CA . LYS A 1 207 ? 31.974 -12.785 -5.063 1.00 83.25 207 LYS A CA 1
ATOM 1629 C C . LYS A 1 207 ? 31.794 -11.499 -4.243 1.00 83.25 207 LYS A C 1
ATOM 1631 O O . LYS A 1 207 ? 31.118 -11.509 -3.217 1.00 83.25 207 LYS A O 1
ATOM 1636 N N . ILE A 1 208 ? 32.442 -10.424 -4.680 1.00 87.50 208 ILE A N 1
ATOM 1637 C CA . ILE A 1 208 ? 32.422 -9.091 -4.081 1.00 87.50 208 ILE A CA 1
ATOM 1638 C C . ILE A 1 208 ? 32.458 -8.047 -5.196 1.00 87.50 208 ILE A C 1
ATOM 1640 O O . ILE A 1 208 ? 33.024 -8.292 -6.261 1.00 87.50 208 ILE A O 1
ATOM 1644 N N . CYS A 1 209 ? 31.873 -6.880 -4.947 1.00 85.12 209 CYS A N 1
ATOM 1645 C CA . CYS A 1 209 ? 31.883 -5.769 -5.885 1.00 85.12 209 CYS A CA 1
ATOM 1646 C C . CYS A 1 209 ? 33.333 -5.321 -6.149 1.00 85.12 209 CYS A C 1
ATOM 1648 O O . CYS A 1 209 ? 34.063 -5.070 -5.185 1.00 85.12 209 CYS A O 1
ATOM 1650 N N . PRO A 1 210 ? 33.754 -5.182 -7.418 1.00 86.38 210 PRO A N 1
ATOM 1651 C CA . PRO A 1 210 ? 35.121 -4.791 -7.759 1.00 86.38 210 PRO A CA 1
ATOM 1652 C C . PRO A 1 210 ? 35.489 -3.376 -7.291 1.00 86.38 210 PRO A C 1
ATOM 1654 O O . PRO A 1 210 ? 36.669 -3.079 -7.148 1.00 86.38 210 PRO A O 1
ATOM 1657 N N . GLU A 1 211 ? 34.503 -2.516 -7.027 1.00 87.38 211 GLU A N 1
ATOM 1658 C CA . GLU A 1 211 ? 34.740 -1.132 -6.609 1.00 87.38 211 GLU A CA 1
ATOM 1659 C C . GLU A 1 211 ? 34.684 -0.962 -5.085 1.00 87.38 211 GLU A C 1
ATOM 1661 O O . GLU A 1 211 ? 35.656 -0.530 -4.474 1.00 87.38 211 GLU A O 1
ATOM 1666 N N . CYS A 1 212 ? 33.576 -1.345 -4.442 1.00 87.44 212 CYS A N 1
ATOM 1667 C CA . CYS A 1 212 ? 33.376 -1.094 -3.007 1.00 87.44 212 CYS A CA 1
ATOM 1668 C C . CYS A 1 212 ? 33.515 -2.338 -2.116 1.00 87.44 212 CYS A C 1
ATOM 1670 O O . CYS A 1 212 ? 33.198 -2.276 -0.928 1.00 87.44 212 CYS A O 1
ATOM 1672 N N . LYS A 1 213 ? 33.915 -3.491 -2.677 1.00 86.50 213 LYS A N 1
ATOM 1673 C CA . LYS A 1 213 ? 34.075 -4.785 -1.976 1.00 86.50 213 LYS A CA 1
ATOM 1674 C C . LYS A 1 213 ? 32.823 -5.303 -1.246 1.00 86.50 213 LYS A C 1
ATOM 1676 O O . LYS A 1 213 ? 32.904 -6.273 -0.497 1.00 86.50 213 LYS A O 1
ATOM 1681 N N . SER A 1 214 ? 31.663 -4.689 -1.471 1.00 87.50 214 SER A N 1
ATOM 1682 C CA . SER A 1 214 ? 30.384 -5.114 -0.892 1.00 87.50 214 SER A CA 1
ATOM 1683 C C . SER A 1 214 ? 29.865 -6.387 -1.559 1.00 87.50 214 SER A C 1
ATOM 1685 O O . SER A 1 214 ? 30.337 -6.771 -2.629 1.00 87.50 214 SER A O 1
ATOM 1687 N N . LYS A 1 215 ? 28.872 -7.047 -0.950 1.00 85.00 215 LYS A N 1
ATOM 1688 C CA . LYS A 1 215 ? 28.205 -8.196 -1.579 1.00 85.00 215 LYS A CA 1
ATOM 1689 C C . LYS A 1 215 ? 27.542 -7.784 -2.894 1.00 85.00 215 LYS A C 1
ATOM 1691 O O . LYS A 1 215 ? 27.026 -6.677 -3.028 1.00 85.00 215 LYS A O 1
ATOM 1696 N N . THR A 1 216 ? 27.529 -8.710 -3.829 1.00 81.75 216 THR A N 1
ATOM 1697 C CA . THR A 1 216 ? 26.905 -8.599 -5.147 1.00 81.75 216 THR A CA 1
ATOM 1698 C C . THR A 1 216 ? 25.801 -9.638 -5.244 1.00 81.75 216 THR A C 1
ATOM 1700 O O . THR A 1 216 ? 25.897 -10.716 -4.654 1.00 81.75 216 THR A O 1
ATOM 1703 N N . SER A 1 217 ? 24.747 -9.311 -5.978 1.00 76.94 217 SER A N 1
ATOM 1704 C CA . SER A 1 217 ? 23.615 -10.206 -6.202 1.00 76.94 217 SER A CA 1
ATOM 1705 C C . SER A 1 217 ? 23.354 -10.349 -7.694 1.00 76.94 217 SER A C 1
ATOM 1707 O O . SER A 1 217 ? 23.587 -9.420 -8.475 1.00 76.94 217 SER A O 1
ATOM 1709 N N . ARG A 1 218 ? 22.855 -11.523 -8.095 1.00 74.88 218 ARG A N 1
ATOM 1710 C CA . ARG A 1 218 ? 22.249 -11.690 -9.418 1.00 74.88 218 ARG A CA 1
ATOM 1711 C C . ARG A 1 218 ? 20.955 -10.897 -9.446 1.00 74.88 218 ARG A C 1
ATOM 1713 O O . ARG A 1 218 ? 20.171 -10.940 -8.499 1.00 74.88 218 ARG A O 1
ATOM 1720 N N . LYS A 1 219 ? 20.738 -10.160 -10.528 1.00 63.38 219 LYS A N 1
ATOM 1721 C CA . LYS A 1 219 ? 19.462 -9.485 -10.739 1.00 63.38 219 LYS A CA 1
ATOM 1722 C C . LYS A 1 219 ? 18.456 -10.553 -11.159 1.00 63.38 219 LYS A C 1
ATOM 1724 O O . LYS A 1 219 ? 18.571 -11.090 -12.250 1.00 63.38 219 LYS A O 1
ATOM 1729 N N . LEU A 1 220 ? 17.508 -10.895 -10.287 1.00 58.03 220 LEU A N 1
ATOM 1730 C CA . LEU A 1 220 ? 16.372 -11.732 -10.680 1.00 58.03 220 LEU A CA 1
ATOM 1731 C C . LEU A 1 220 ? 15.531 -10.934 -11.683 1.00 58.03 220 LEU A C 1
ATOM 1733 O O . LEU A 1 220 ? 15.030 -9.845 -11.370 1.00 58.03 220 LEU A O 1
ATOM 1737 N N . PHE A 1 221 ? 15.443 -11.435 -12.913 1.00 58.16 221 PHE A N 1
ATOM 1738 C CA . PHE A 1 221 ? 14.842 -10.723 -14.033 1.00 58.16 221 PHE A CA 1
ATOM 1739 C C . PHE A 1 221 ? 13.409 -11.179 -14.274 1.00 58.16 221 PHE A C 1
ATOM 1741 O O . PHE A 1 221 ? 13.149 -12.101 -15.026 1.00 58.16 221 PHE A O 1
ATOM 1748 N N . GLY A 1 222 ? 12.466 -10.460 -13.685 1.00 51.97 222 GLY A N 1
ATOM 1749 C CA . GLY A 1 222 ? 11.053 -10.636 -13.987 1.00 51.97 222 GLY A CA 1
ATOM 1750 C C . GLY A 1 222 ? 10.225 -9.779 -13.058 1.00 51.97 222 GLY A C 1
ATOM 1751 O O . GLY A 1 222 ? 10.323 -9.905 -11.837 1.00 51.97 222 GLY A O 1
ATOM 1752 N N . PHE A 1 223 ? 9.495 -8.818 -13.609 1.00 53.34 223 PHE A N 1
ATOM 1753 C CA . PHE A 1 223 ? 8.225 -8.441 -13.004 1.00 53.34 223 PHE A CA 1
ATOM 1754 C C . PHE A 1 223 ? 7.221 -9.475 -13.499 1.00 53.34 223 PHE A C 1
ATOM 1756 O O . PHE A 1 223 ? 7.139 -9.633 -14.712 1.00 53.34 223 PHE A O 1
ATOM 1763 N N . HIS A 1 224 ? 6.575 -10.189 -12.586 1.00 57.00 224 HIS A N 1
ATOM 1764 C CA . HIS A 1 224 ? 5.545 -11.185 -12.862 1.00 57.00 224 HIS A CA 1
ATOM 1765 C C . HIS A 1 224 ? 4.197 -10.569 -12.497 1.00 57.00 224 HIS A C 1
ATOM 1767 O O . HIS A 1 224 ? 4.125 -9.812 -11.523 1.00 57.00 224 HIS A O 1
ATOM 1773 N N . THR A 1 225 ? 3.179 -10.832 -13.301 1.00 55.72 225 THR A N 1
ATOM 1774 C CA . THR A 1 225 ? 1.784 -10.481 -13.014 1.00 55.72 225 THR A CA 1
ATOM 1775 C C . THR A 1 225 ? 0.997 -11.733 -12.756 1.00 55.72 225 THR A C 1
ATOM 1777 O O . THR A 1 225 ? 1.203 -12.651 -13.578 1.00 55.72 225 THR A O 1
#

Solvent-accessible surface area (backbone atoms only — not comparable to full-atom values): 12937 Å² total; per-residue (Å²): 133,64,70,72,64,51,54,54,52,52,51,51,51,52,52,35,50,53,41,23,49,47,44,65,76,40,62,84,76,59,83,74,67,84,68,43,56,23,22,27,29,36,37,30,43,77,42,28,38,38,36,22,44,66,43,78,43,68,48,98,86,69,48,77,43,81,40,45,76,61,50,67,53,74,34,80,60,92,73,75,42,28,95,88,70,64,26,64,54,45,49,71,43,37,67,48,64,47,32,64,32,83,44,70,66,53,45,48,54,48,44,34,73,67,20,51,74,44,80,50,66,52,62,42,34,20,76,32,25,50,41,87,52,72,80,65,14,41,78,74,51,62,61,91,80,87,85,82,66,68,89,79,52,97,51,85,63,37,54,78,72,21,36,18,35,43,68,49,92,91,41,85,56,64,53,54,19,81,56,48,73,53,38,92,86,71,45,48,40,25,35,35,69,42,83,91,67,67,47,66,49,76,45,83,74,53,87,39,28,92,85,78,62,36,54,44,44,73,58,74,26,42,51,74,93

Secondary structure (DSSP, 8-state):
--HHHHHHHHHHHHHHHHHHHHHHH-TTT----TTGGG--EEEEEEEEEEEE--EEEEPTTS-EEEE----EEEESS--SS-TTT--S-EEEEEEEEEE--SSHHHHHHHHHHH--SEEEE-SEEESSTT-SSTTTT-EEEE-------GGGS--TTHHHH-EEE-S-TT---EEESSPPSS-TTT-SEEEES-TTT--EEESS--SS-TTT---EEE----EE-

Nearest PDB structures (foldseek):
  9f28-assembly1_A  TM=7.751E-01  e=1.889E-03  Pyrococcus abyssi
  1g71-assembly2_B  TM=7.765E-01  e=2.006E-03  Pyrococcus furiosus
  1v34-assembly1_A  TM=5.387E-01  e=3.240E-03  Pyrococcus horikoshii

Foldseek 3Di:
DDPVVVVLVVVLVVLLVVLLCCLVVCLVPDDADPPQQQKKKKFFALKKKKFWDFDFDQDPVRDTDTDTDRDIDIGNDDDCADPPGRGSRMDIGRMDILDGDPDSVRVSVVCSVRSTPDMDIFQWTFPRSNDPDPVNRHTDDGDDDDDDDPLPDPDPCQQVPKKWAFPPPVGGDIHTHDQDQAGPVQGWKKFFPDPVVGDIDDDDQDCADPPPRGGMDTPRTTDID

Radius of gyration: 22.47 Å; Cα contacts (8 Å, |Δi|>4): 398; chains: 1; bounding box: 61×48×47 Å

Sequence (225 aa):
MSVQNQETTTTIMKLRLLFHKYYSENPKSIDVPQQIHTREFAIQAWESNWRCRQQTITDDSGNKIQTGCGQSGKSFKSITQCPNCASKAVSVTSWTRHQGYKSKEDLLRNLTKIAPHSVYHSAAFYGVPTAISMSEKEWIGAELVFDIDADHLDLECANDHDAWKCKNPECNQSGTGTPPEICPSCGEYWYCNNLDCDKQGEGKLPKICPECKSKTSRKLFGFHT

pLDDT: mean 87.21, std 10.88, range [48.16, 98.38]

Mean predicted aligned error: 9.72 Å